Protein AF-A0A956WM76-F1 (afdb_monomer_lite)

pLDDT: mean 75.46, std 22.01, range [25.62, 98.81]

Radius of gyration: 26.93 Å; chains: 1; bounding box: 63×79×67 Å

Structure (mmCIF, N/CA/C/O backbone):
data_AF-A0A956WM76-F1
#
_entry.id   AF-A0A956WM76-F1
#
loop_
_atom_site.group_PDB
_atom_site.id
_atom_site.type_symbol
_atom_site.label_atom_id
_atom_site.label_alt_id
_atom_site.label_comp_id
_atom_site.label_asym_id
_atom_site.label_entity_id
_atom_site.label_seq_id
_atom_site.pdbx_PDB_ins_code
_atom_site.Cartn_x
_atom_site.Cartn_y
_atom_site.Cartn_z
_atom_site.occupancy
_atom_site.B_iso_or_equiv
_atom_site.auth_seq_id
_atom_site.auth_comp_id
_atom_site.auth_asym_id
_atom_site.auth_atom_id
_atom_site.pdbx_PDB_model_num
ATOM 1 N N . MET A 1 1 ? -23.942 56.097 36.035 1.00 36.94 1 MET A N 1
ATOM 2 C CA . MET A 1 1 ? -23.130 54.862 36.041 1.00 36.94 1 MET A CA 1
ATOM 3 C C . MET A 1 1 ? -24.025 53.699 36.439 1.00 36.94 1 MET A C 1
ATOM 5 O O . MET A 1 1 ? -24.267 53.515 37.619 1.00 36.94 1 MET A O 1
ATOM 9 N N . ILE A 1 2 ? -24.575 52.968 35.468 1.00 28.33 2 ILE A N 1
ATOM 10 C CA . ILE A 1 2 ? -25.209 51.660 35.687 1.00 28.33 2 ILE A CA 1
ATOM 11 C C . ILE A 1 2 ? -24.721 50.779 34.540 1.00 28.33 2 ILE A C 1
ATOM 13 O O . ILE A 1 2 ? -24.876 51.126 33.369 1.00 28.33 2 ILE A O 1
ATOM 17 N N . ASN A 1 3 ? -24.023 49.713 34.909 1.00 27.17 3 ASN A N 1
ATOM 18 C CA . ASN A 1 3 ? -23.274 48.842 34.018 1.00 27.17 3 ASN A CA 1
ATOM 19 C C . ASN A 1 3 ? -24.252 47.909 33.281 1.00 27.17 3 ASN A C 1
ATOM 21 O O . ASN A 1 3 ? -25.008 47.179 33.922 1.00 27.17 3 ASN A O 1
ATOM 25 N N . LYS A 1 4 ? -24.267 47.952 31.943 1.00 31.42 4 LYS A N 1
ATOM 26 C CA . LYS A 1 4 ? -25.063 47.039 31.109 1.00 31.42 4 LYS A CA 1
ATOM 27 C C . LYS A 1 4 ? -24.360 45.680 31.054 1.00 31.42 4 LYS A C 1
ATOM 29 O O . LYS A 1 4 ? -23.293 45.552 30.456 1.00 31.42 4 LYS A O 1
ATOM 34 N N . GLY A 1 5 ? -24.971 44.678 31.684 1.00 25.77 5 GLY A N 1
ATOM 35 C CA . GLY A 1 5 ? -24.554 43.282 31.587 1.00 25.77 5 GLY A CA 1
ATOM 36 C C . GLY A 1 5 ? -24.626 42.790 30.142 1.00 25.77 5 GLY A C 1
ATOM 37 O O . GLY A 1 5 ? -25.647 42.943 29.475 1.00 25.77 5 GLY A O 1
ATOM 38 N N . HIS A 1 6 ? -23.521 42.222 29.665 1.00 28.77 6 HIS A N 1
ATOM 39 C CA . HIS A 1 6 ? -23.458 41.506 28.398 1.00 28.77 6 HIS A CA 1
ATOM 40 C C . HIS A 1 6 ? -24.213 40.181 28.541 1.00 28.77 6 HIS A C 1
ATOM 42 O O . HIS A 1 6 ? -23.840 39.336 29.354 1.00 28.77 6 HIS A O 1
ATOM 48 N N . ALA A 1 7 ? -25.270 39.997 27.753 1.00 26.05 7 ALA A N 1
ATOM 49 C CA . ALA A 1 7 ? -25.874 38.689 27.548 1.00 26.05 7 ALA A CA 1
ATOM 50 C C . ALA A 1 7 ? -24.936 37.864 26.651 1.00 26.05 7 ALA A C 1
ATOM 52 O O . ALA A 1 7 ? -24.673 38.247 25.513 1.00 26.05 7 ALA A O 1
ATOM 53 N N . MET A 1 8 ? -24.399 36.761 27.180 1.00 25.62 8 MET A N 1
ATOM 54 C CA . MET A 1 8 ? -23.706 35.755 26.375 1.00 25.62 8 MET A CA 1
ATOM 55 C C . MET A 1 8 ? -24.736 35.015 25.520 1.00 25.62 8 MET A C 1
ATOM 57 O O . MET A 1 8 ? -25.612 34.326 26.041 1.00 25.62 8 MET A O 1
ATOM 61 N N . ASP A 1 9 ? -24.608 35.174 24.209 1.00 26.22 9 ASP A N 1
ATOM 62 C CA . ASP A 1 9 ? -25.356 34.438 23.199 1.00 26.22 9 ASP A CA 1
ATOM 63 C C . ASP A 1 9 ? -24.858 32.981 23.159 1.00 26.22 9 ASP A C 1
ATOM 65 O O . ASP A 1 9 ? -23.760 32.682 22.686 1.00 26.22 9 ASP A O 1
ATOM 69 N N . MET A 1 10 ? -25.637 32.069 23.745 1.00 28.62 10 MET A N 1
ATOM 70 C CA . MET A 1 10 ? -25.409 30.627 23.665 1.00 28.62 10 MET A CA 1
ATOM 71 C C . MET A 1 10 ? -26.157 30.077 22.450 1.00 28.62 10 MET A C 1
ATOM 73 O O . MET A 1 10 ? -27.336 29.728 22.538 1.00 28.62 10 MET A O 1
ATOM 77 N N . SER A 1 11 ? -25.465 29.967 21.318 1.00 26.92 11 SER A N 1
ATOM 78 C CA . SER A 1 11 ? -25.979 29.232 20.163 1.00 26.92 11 SER A CA 1
ATOM 79 C C . SER A 1 11 ? -26.020 27.727 20.474 1.00 26.92 11 SER A C 1
ATOM 81 O O . SER A 1 11 ? -25.006 27.076 20.724 1.00 26.92 11 SER A O 1
ATOM 83 N N . TRP A 1 12 ? -27.231 27.169 20.511 1.00 34.44 12 TRP A N 1
ATOM 84 C CA . TRP A 1 12 ? -27.485 25.746 20.744 1.00 34.44 12 TRP A CA 1
ATOM 85 C C . TRP A 1 12 ? -27.339 24.962 19.431 1.00 34.44 12 TRP A C 1
ATOM 87 O O . TRP A 1 12 ? -28.312 24.765 18.699 1.00 34.44 12 TRP A O 1
ATOM 97 N N . ASP A 1 13 ? -26.116 24.530 19.122 1.00 36.59 13 ASP A N 1
ATOM 98 C CA . ASP A 1 13 ? -25.821 23.596 18.027 1.00 36.59 13 ASP A CA 1
ATOM 99 C C . ASP A 1 13 ? -26.309 22.162 18.353 1.00 36.59 13 ASP A C 1
ATOM 101 O O . ASP A 1 13 ? -26.250 21.699 19.492 1.00 36.59 13 ASP A O 1
ATOM 105 N N . GLN A 1 14 ? -26.788 21.443 17.333 1.00 34.28 14 GLN A N 1
ATOM 106 C CA . GLN A 1 14 ? -27.461 20.133 17.357 1.00 34.28 14 GLN A CA 1
ATOM 107 C C . GLN A 1 14 ? -26.570 18.938 17.791 1.00 34.28 14 GLN A C 1
ATOM 109 O O . GLN A 1 14 ? -26.948 17.780 17.612 1.00 34.28 14 GLN A O 1
ATOM 114 N N . SER A 1 15 ? -25.388 19.166 18.372 1.00 41.84 15 SER A N 1
ATOM 115 C CA . SER A 1 15 ? -24.339 18.144 18.525 1.00 41.84 15 SER A CA 1
ATOM 116 C C . SER A 1 15 ? -24.349 17.330 19.836 1.00 41.84 15 SER A C 1
ATOM 118 O O . SER A 1 15 ? -23.451 16.515 20.045 1.00 41.84 15 SER A O 1
ATOM 120 N N . GLY A 1 16 ? -25.354 17.487 20.708 1.00 38.97 16 GLY A N 1
ATOM 121 C CA . GLY A 1 16 ? -25.388 16.844 22.036 1.00 38.97 16 GLY A CA 1
ATOM 122 C C . GLY A 1 16 ? -25.781 15.355 22.083 1.00 38.97 16 GLY A C 1
ATOM 123 O O . GLY A 1 16 ? -25.309 14.641 22.958 1.00 38.97 16 GLY A O 1
ATOM 124 N N . ILE A 1 17 ? -26.610 14.863 21.150 1.00 39.31 17 ILE A N 1
ATOM 125 C CA . ILE A 1 17 ? -27.251 13.524 21.252 1.00 39.31 17 ILE A CA 1
ATOM 126 C C . ILE A 1 17 ? -26.655 12.489 20.273 1.00 39.31 17 ILE A C 1
ATOM 128 O O . ILE A 1 17 ? -26.661 11.288 20.525 1.00 39.31 17 ILE A O 1
ATOM 132 N N . GLN A 1 18 ? -26.070 12.940 19.162 1.00 38.59 18 GLN A N 1
ATOM 133 C CA . GLN A 1 18 ? -25.445 12.085 18.141 1.00 38.59 18 GLN A CA 1
ATOM 134 C C . GLN A 1 18 ? -24.083 11.415 18.480 1.00 38.59 18 GLN A C 1
ATOM 136 O O . GLN A 1 18 ? -23.721 10.494 17.743 1.00 38.59 18 GLN A O 1
ATOM 141 N N . PRO A 1 19 ? -23.297 11.786 19.520 1.00 43.47 19 PRO A N 1
ATOM 142 C CA . PRO A 1 19 ? -21.958 11.212 19.696 1.00 43.47 19 PRO A CA 1
ATOM 143 C C . PRO A 1 19 ? -21.952 9.700 19.992 1.00 43.47 19 PRO A C 1
ATOM 145 O O . PRO A 1 19 ? -21.188 8.966 19.373 1.00 43.47 19 PRO A O 1
ATOM 148 N N . MET A 1 20 ? -22.818 9.201 20.883 1.00 35.22 20 MET A N 1
ATOM 149 C CA . MET A 1 20 ? -22.642 7.861 21.473 1.00 35.22 20 MET A CA 1
ATOM 150 C C . MET A 1 20 ? -22.838 6.689 20.502 1.00 35.22 20 MET A C 1
ATOM 152 O O . MET A 1 20 ? -22.091 5.711 20.554 1.00 35.22 20 MET A O 1
ATOM 156 N N . ARG A 1 21 ? -23.727 6.821 19.507 1.00 36.69 21 ARG A N 1
ATOM 157 C CA . ARG A 1 21 ? -23.955 5.772 18.492 1.00 36.69 21 ARG A CA 1
ATOM 158 C C . ARG A 1 21 ? -22.742 5.479 17.603 1.00 36.69 21 ARG A C 1
ATOM 160 O O . ARG A 1 21 ? -22.651 4.379 17.064 1.00 36.69 21 ARG A O 1
ATOM 167 N N . LYS A 1 22 ? -21.809 6.425 17.443 1.00 39.34 22 LYS A N 1
ATOM 168 C CA . LYS A 1 22 ? -20.592 6.223 16.635 1.00 39.34 22 LYS A CA 1
ATOM 169 C C . LYS A 1 22 ? -19.476 5.482 17.384 1.00 39.34 22 LYS A C 1
ATOM 171 O O . LYS A 1 22 ? -18.568 4.977 16.730 1.00 39.34 22 LYS A O 1
ATOM 176 N N . TYR A 1 23 ? -19.540 5.382 18.715 1.00 42.34 23 TYR A N 1
ATOM 177 C CA . TYR A 1 23 ? -18.430 4.884 19.544 1.00 42.34 23 TYR A CA 1
ATOM 178 C C . TYR A 1 23 ? -18.498 3.382 19.878 1.00 42.34 23 TYR A C 1
ATOM 180 O O . TYR A 1 23 ? -17.476 2.793 20.230 1.00 42.34 23 TYR A O 1
ATOM 188 N N . ILE A 1 24 ? -19.655 2.739 19.684 1.00 37.22 24 ILE A N 1
ATOM 189 C CA . ILE A 1 24 ? -19.916 1.325 20.030 1.00 37.22 24 ILE A CA 1
ATOM 190 C C . ILE A 1 24 ? -18.921 0.335 19.378 1.00 37.22 24 ILE A C 1
ATOM 192 O O . ILE A 1 24 ? -18.435 -0.569 20.062 1.00 37.22 24 ILE A O 1
ATOM 196 N N . PRO A 1 25 ? -18.543 0.461 18.086 1.00 37.59 25 PRO A N 1
ATOM 197 C CA . PRO A 1 25 ? -17.576 -0.462 17.486 1.00 37.59 25 PRO A CA 1
ATOM 198 C C . PRO A 1 25 ? -16.166 -0.293 18.063 1.00 37.59 25 PRO A C 1
ATOM 200 O O . PRO A 1 25 ? -15.470 -1.281 18.265 1.00 37.59 25 PRO A O 1
ATOM 203 N N . ALA A 1 26 ? -15.756 0.942 18.360 1.00 36.22 26 ALA A N 1
ATOM 204 C CA . ALA A 1 26 ? -14.434 1.260 18.894 1.00 36.22 26 ALA A CA 1
ATOM 205 C C . ALA A 1 26 ? -14.253 0.762 20.336 1.00 36.22 26 ALA A C 1
ATOM 207 O O . ALA A 1 26 ? -13.201 0.215 20.662 1.00 36.22 26 ALA A O 1
ATOM 208 N N . LEU A 1 27 ? -15.297 0.861 21.165 1.00 38.41 27 LEU A N 1
ATOM 209 C CA . LEU A 1 27 ? -15.298 0.340 22.535 1.00 38.41 27 LEU A CA 1
ATOM 210 C C . LEU A 1 27 ? -15.145 -1.184 22.578 1.00 38.41 27 LEU A C 1
ATOM 212 O O . LEU A 1 27 ? -14.405 -1.687 23.417 1.00 38.41 27 LEU A O 1
ATOM 216 N N . ARG A 1 28 ? -15.720 -1.923 21.617 1.00 42.44 28 ARG A N 1
ATOM 217 C CA . ARG A 1 28 ? -15.509 -3.379 21.498 1.00 42.44 28 ARG A CA 1
ATOM 218 C C . ARG A 1 28 ? -14.049 -3.753 21.237 1.00 42.44 28 ARG A C 1
ATOM 220 O O . ARG A 1 28 ? -13.573 -4.719 21.819 1.00 42.44 28 ARG A O 1
ATOM 227 N N . TYR A 1 29 ? -13.329 -3.002 20.403 1.00 41.28 29 TYR A N 1
ATOM 228 C CA . TYR A 1 29 ? -11.910 -3.278 20.131 1.00 41.28 29 TYR A CA 1
ATOM 229 C C . TYR A 1 29 ? -11.013 -2.967 21.324 1.00 41.28 29 TYR A C 1
ATOM 231 O O . TYR A 1 29 ? -10.078 -3.714 21.599 1.00 41.28 29 TYR A O 1
ATOM 239 N N . VAL A 1 30 ? -11.320 -1.893 22.049 1.00 43.25 30 VAL A N 1
ATOM 240 C CA . VAL A 1 30 ? -10.593 -1.543 23.268 1.00 43.25 30 VAL A CA 1
ATOM 241 C C . VAL A 1 30 ? -10.861 -2.575 24.365 1.00 43.25 30 VAL A C 1
ATOM 243 O O . VAL A 1 30 ? -9.916 -3.043 24.985 1.00 43.25 30 VAL A O 1
ATOM 246 N N . LEU A 1 31 ? -12.107 -3.035 24.513 1.00 41.41 31 LEU A N 1
ATOM 247 C CA . LEU A 1 31 ? -12.462 -4.128 25.418 1.00 41.41 31 LEU A CA 1
ATOM 248 C C . LEU A 1 31 ? -11.727 -5.428 25.056 1.00 41.41 31 LEU A C 1
ATOM 250 O O . LEU A 1 31 ? -11.225 -6.101 25.943 1.00 41.41 31 LEU A O 1
ATOM 254 N N . VAL A 1 32 ? -11.600 -5.761 23.765 1.00 43.06 32 VAL A N 1
ATOM 255 C CA . VAL A 1 32 ? -10.821 -6.924 23.299 1.00 43.06 32 VAL A CA 1
ATOM 256 C C . VAL A 1 32 ? -9.333 -6.760 23.616 1.00 43.06 32 VAL A C 1
ATOM 258 O O . VAL A 1 32 ? -8.718 -7.708 24.093 1.00 43.06 32 VAL A O 1
ATOM 261 N N . ALA A 1 33 ? -8.758 -5.571 23.422 1.00 44.47 33 ALA A N 1
ATOM 262 C CA . ALA A 1 33 ? -7.374 -5.282 23.795 1.00 44.47 33 ALA A CA 1
ATOM 263 C C . ALA A 1 33 ? -7.150 -5.411 25.314 1.00 44.47 33 ALA A C 1
ATOM 265 O O . ALA A 1 33 ? -6.162 -6.000 25.746 1.00 44.47 33 ALA A O 1
ATOM 266 N N . THR A 1 34 ? -8.097 -4.931 26.125 1.00 43.16 34 THR A N 1
ATOM 267 C CA . THR A 1 34 ? -8.083 -5.073 27.586 1.00 43.16 34 THR A CA 1
ATOM 268 C C . THR A 1 34 ? -8.290 -6.528 28.021 1.00 43.16 34 THR A C 1
ATOM 270 O O . THR A 1 34 ? -7.586 -6.998 28.907 1.00 43.16 34 THR A O 1
ATOM 273 N N . CYS A 1 35 ? -9.182 -7.287 27.379 1.00 39.66 35 CYS A N 1
ATOM 274 C CA . CYS A 1 35 ? -9.372 -8.715 27.645 1.00 39.66 35 CYS A CA 1
ATOM 275 C C . CYS A 1 35 ? -8.121 -9.534 27.296 1.00 39.66 35 CYS A C 1
ATOM 277 O O . CYS A 1 35 ? -7.732 -10.394 28.082 1.00 39.66 35 CYS A O 1
ATOM 279 N N . LEU A 1 36 ? -7.456 -9.228 26.175 1.00 42.19 36 LEU A N 1
ATOM 280 C CA . LEU A 1 36 ? -6.177 -9.835 25.792 1.00 42.19 36 LEU A CA 1
ATOM 281 C C . LEU A 1 36 ? -5.064 -9.513 26.804 1.00 42.19 36 LEU A C 1
ATOM 283 O O . LEU A 1 36 ? -4.255 -10.383 27.111 1.00 42.19 36 LEU A O 1
ATOM 287 N N . LEU A 1 37 ? -5.051 -8.298 27.364 1.00 39.59 37 LEU A N 1
ATOM 288 C CA . LEU A 1 37 ? -4.113 -7.876 28.412 1.00 39.59 37 LEU A CA 1
ATOM 289 C C . LEU A 1 37 ? -4.376 -8.526 29.776 1.00 39.59 37 LEU A C 1
ATOM 291 O O . LEU A 1 37 ? -3.435 -8.793 30.518 1.00 39.59 37 LEU A O 1
ATOM 295 N N . LEU A 1 38 ? -5.641 -8.787 30.104 1.00 36.66 38 LEU A N 1
ATOM 296 C CA . LEU A 1 38 ? -6.063 -9.384 31.374 1.00 36.66 38 LEU A CA 1
ATOM 297 C C . LEU A 1 38 ? -6.145 -10.920 31.328 1.00 36.66 38 LEU A C 1
ATOM 299 O O . LEU A 1 38 ? -6.611 -11.533 32.286 1.00 36.66 38 LEU A O 1
ATOM 303 N N . GLY A 1 39 ? -5.727 -11.552 30.226 1.00 32.91 39 GLY A N 1
ATOM 304 C CA . GLY A 1 39 ? -5.801 -13.008 30.065 1.00 32.91 39 GLY A CA 1
ATOM 305 C C . GLY A 1 39 ? -7.233 -13.556 30.053 1.00 32.91 39 GLY A C 1
ATOM 306 O O . GLY A 1 39 ? -7.443 -14.743 30.298 1.00 32.91 39 GLY A O 1
ATOM 307 N N . VAL A 1 40 ? -8.228 -12.708 29.778 1.00 32.88 40 VAL A N 1
ATOM 308 C CA . VAL A 1 40 ? -9.625 -13.125 29.653 1.00 32.88 40 VAL A CA 1
ATOM 309 C C . VAL A 1 40 ? -9.793 -13.769 28.274 1.00 32.88 40 VAL A C 1
ATOM 311 O O . VAL A 1 40 ? -9.482 -13.122 27.270 1.00 32.88 40 VAL A O 1
ATOM 314 N N . PRO A 1 41 ? -10.273 -15.021 28.180 1.00 30.48 41 PRO A N 1
ATOM 315 C CA . PRO A 1 41 ? -10.383 -15.714 26.905 1.00 30.48 41 PRO A CA 1
ATOM 316 C C . PRO A 1 41 ? -11.416 -15.020 26.010 1.00 30.48 41 PRO A C 1
ATOM 318 O O . PRO A 1 41 ? -12.625 -15.140 26.202 1.00 30.48 41 PRO A O 1
ATOM 321 N N . VAL A 1 42 ? -10.929 -14.291 25.007 1.00 36.78 42 VAL A N 1
ATOM 322 C CA . VAL A 1 42 ? -11.713 -13.867 23.843 1.00 36.78 42 VAL A CA 1
ATOM 323 C C . VAL A 1 42 ? -11.657 -15.022 22.842 1.00 36.78 42 VAL A C 1
ATOM 325 O O . VAL A 1 42 ? -10.615 -15.649 22.695 1.00 36.78 42 VAL A O 1
ATOM 328 N N . ALA A 1 43 ? -12.756 -15.338 22.159 1.00 31.55 43 ALA A N 1
ATOM 329 C CA . ALA A 1 43 ? -12.889 -16.521 21.293 1.00 31.55 43 ALA A CA 1
ATOM 330 C C . ALA A 1 43 ? -12.035 -16.515 19.992 1.00 31.55 43 ALA A C 1
ATOM 332 O O . ALA A 1 43 ? -12.416 -17.132 19.002 1.00 31.55 43 ALA A O 1
ATOM 333 N N . TYR A 1 44 ? -10.884 -15.841 19.974 1.00 33.69 44 TYR A N 1
ATOM 334 C CA . TYR A 1 44 ? -9.878 -15.891 18.913 1.00 33.69 44 TYR A CA 1
ATOM 335 C C . TYR A 1 44 ? -8.509 -16.228 19.523 1.00 33.69 44 TYR A C 1
ATOM 337 O O . TYR A 1 44 ? -8.228 -15.849 20.653 1.00 33.69 44 TYR A O 1
ATOM 345 N N . ALA A 1 45 ? -7.711 -17.002 18.781 1.00 36.06 45 ALA A N 1
ATOM 346 C CA . ALA A 1 45 ? -6.496 -17.706 19.209 1.00 36.06 45 ALA A CA 1
ATOM 347 C C . ALA A 1 45 ? -5.584 -16.970 20.218 1.00 36.06 45 ALA A C 1
ATOM 349 O O . ALA A 1 45 ? -5.411 -15.754 20.157 1.00 36.06 45 ALA A O 1
ATOM 350 N N . ALA A 1 46 ? -4.957 -17.751 21.108 1.00 39.28 46 ALA A N 1
ATOM 351 C CA . ALA A 1 46 ? -4.050 -17.263 22.145 1.00 39.28 46 ALA A CA 1
ATOM 352 C C . ALA A 1 46 ? -2.926 -16.379 21.557 1.00 39.28 46 ALA A C 1
ATOM 354 O O . ALA A 1 46 ? -2.285 -16.785 20.582 1.00 39.28 46 ALA A O 1
ATOM 355 N N . PRO A 1 47 ? -2.669 -15.187 22.127 1.00 41.25 47 PRO A N 1
ATOM 356 C CA . PRO A 1 47 ? -1.607 -14.307 21.653 1.00 41.25 47 PRO A CA 1
ATOM 357 C C . PRO A 1 47 ? -0.215 -14.924 21.897 1.00 41.25 47 PRO A C 1
ATOM 359 O O . PRO A 1 47 ? -0.039 -15.695 22.844 1.00 41.25 47 PRO A O 1
ATOM 362 N N . PRO A 1 48 ? 0.796 -14.593 21.070 1.00 45.28 48 PRO A N 1
ATOM 363 C CA . PRO A 1 48 ? 2.160 -15.073 21.271 1.00 45.28 48 PRO A CA 1
ATOM 364 C C . PRO A 1 48 ? 2.758 -14.517 22.575 1.00 45.28 48 PRO A C 1
ATOM 366 O O . PRO A 1 48 ? 2.438 -13.406 22.998 1.00 45.28 48 PRO A O 1
ATOM 369 N N . ALA A 1 49 ? 3.655 -15.287 23.204 1.00 48.22 49 ALA A N 1
ATOM 370 C CA . ALA A 1 49 ? 4.187 -15.042 24.555 1.00 48.22 49 ALA A CA 1
ATOM 371 C C . ALA A 1 49 ? 4.891 -13.679 24.752 1.00 48.22 49 ALA A C 1
ATOM 373 O O . ALA A 1 49 ? 5.059 -13.222 25.878 1.00 48.22 49 ALA A O 1
ATOM 374 N N . ASN A 1 50 ? 5.283 -13.019 23.664 1.00 47.84 50 ASN A N 1
ATOM 375 C CA . ASN A 1 50 ? 5.964 -11.725 23.644 1.00 47.84 50 ASN A CA 1
ATOM 376 C C . ASN A 1 50 ? 5.030 -10.530 23.357 1.00 47.84 50 ASN A C 1
ATOM 378 O O . ASN A 1 50 ? 5.457 -9.381 23.487 1.00 47.84 50 ASN A O 1
ATOM 382 N N . ALA A 1 51 ? 3.755 -10.767 23.019 1.00 44.22 51 ALA A N 1
ATOM 383 C CA . ALA A 1 51 ? 2.790 -9.695 22.779 1.00 44.22 51 ALA A CA 1
ATOM 384 C C . ALA A 1 51 ? 2.498 -8.892 24.051 1.00 44.22 51 ALA A C 1
ATOM 386 O O . ALA A 1 51 ? 2.381 -7.671 23.997 1.00 44.22 51 ALA A O 1
ATOM 387 N N . THR A 1 52 ? 2.467 -9.553 25.209 1.00 45.62 52 THR A N 1
ATOM 388 C CA . THR A 1 52 ? 2.274 -8.900 26.508 1.00 45.62 52 THR A CA 1
ATOM 389 C C . THR A 1 52 ? 3.407 -7.924 26.817 1.00 45.62 52 THR A C 1
ATOM 391 O O . THR A 1 52 ? 3.152 -6.827 27.301 1.00 45.62 52 THR A O 1
ATOM 394 N N . GLU A 1 53 ? 4.655 -8.265 26.487 1.00 47.19 53 GLU A N 1
ATOM 395 C CA . GLU A 1 53 ? 5.829 -7.449 26.813 1.00 47.19 53 GLU A CA 1
ATOM 396 C C . GLU A 1 53 ? 5.898 -6.160 25.980 1.00 47.19 53 GLU A C 1
ATOM 398 O O . GLU A 1 53 ? 6.222 -5.103 26.525 1.00 47.19 53 GLU A O 1
ATOM 403 N N . TYR A 1 54 ? 5.510 -6.205 24.697 1.00 42.84 54 TYR A N 1
ATOM 404 C CA . TYR A 1 54 ? 5.456 -5.006 23.854 1.00 42.84 54 TYR A CA 1
ATOM 405 C C . TYR A 1 54 ? 4.140 -4.242 23.963 1.00 42.84 54 TYR A C 1
ATOM 407 O O . TYR A 1 54 ? 4.180 -3.027 23.875 1.00 42.84 54 TYR A O 1
ATOM 415 N N . VAL A 1 55 ? 2.989 -4.875 24.220 1.00 44.09 55 VAL A N 1
ATOM 416 C CA . VAL A 1 55 ? 1.792 -4.113 24.619 1.00 44.09 55 VAL A CA 1
ATOM 417 C C . VAL A 1 55 ? 2.106 -3.363 25.913 1.00 44.09 55 VAL A C 1
ATOM 419 O O . VAL A 1 55 ? 1.876 -2.167 25.983 1.00 44.09 55 VAL A O 1
ATOM 422 N N . THR A 1 56 ? 2.802 -3.989 26.864 1.00 43.72 56 THR A N 1
ATOM 423 C CA . THR A 1 56 ? 3.351 -3.281 28.029 1.00 43.72 56 THR A CA 1
ATOM 424 C C . THR A 1 56 ? 4.361 -2.197 27.625 1.00 43.72 56 THR A C 1
ATOM 426 O O . THR A 1 56 ? 4.402 -1.178 28.288 1.00 43.72 56 THR A O 1
ATOM 429 N N . GLN A 1 57 ? 5.154 -2.351 26.554 1.00 43.38 57 GLN A N 1
ATOM 430 C CA . GLN A 1 57 ? 6.166 -1.375 26.095 1.00 43.38 57 GLN A CA 1
ATOM 431 C C . GLN A 1 57 ? 5.615 -0.199 25.257 1.00 43.38 57 GLN A C 1
ATOM 433 O O . GLN A 1 57 ? 6.078 0.926 25.413 1.00 43.38 57 GLN A O 1
ATOM 438 N N . VAL A 1 58 ? 4.614 -0.420 24.405 1.00 42.00 58 VAL A N 1
ATOM 439 C CA . VAL A 1 58 ? 3.796 0.617 23.743 1.00 42.00 58 VAL A CA 1
ATOM 440 C C . VAL A 1 58 ? 3.013 1.387 24.793 1.00 42.00 58 VAL A C 1
ATOM 442 O O . VAL A 1 58 ? 2.832 2.594 24.686 1.00 42.00 58 VAL A O 1
ATOM 445 N N . LEU A 1 59 ? 2.621 0.689 25.854 1.00 44.12 59 LEU A N 1
ATOM 446 C CA . LEU A 1 59 ? 1.954 1.259 27.001 1.00 44.12 59 LEU A CA 1
ATOM 447 C C . LEU A 1 59 ? 2.911 1.617 28.165 1.00 44.12 59 LEU A C 1
ATOM 449 O O . LEU A 1 59 ? 2.446 1.950 29.252 1.00 44.12 59 LEU A O 1
ATOM 453 N N . ARG A 1 60 ? 4.244 1.598 27.963 1.00 40.53 60 ARG A N 1
ATOM 454 C CA . ARG A 1 60 ? 5.250 1.950 29.000 1.00 40.53 60 ARG A CA 1
ATOM 455 C C . ARG A 1 60 ? 5.352 3.454 29.249 1.00 40.53 60 ARG A C 1
ATOM 457 O O . ARG A 1 60 ? 6.117 3.864 30.119 1.00 40.53 60 ARG A O 1
ATOM 464 N N . ASN A 1 61 ? 4.535 4.269 28.588 1.00 43.97 61 ASN A N 1
ATOM 465 C CA . ASN A 1 61 ? 4.064 5.497 29.218 1.00 43.97 61 ASN A CA 1
ATOM 466 C C . ASN A 1 61 ? 3.075 5.085 30.318 1.00 43.97 61 ASN A C 1
ATOM 468 O O . ASN A 1 61 ? 1.867 5.072 30.114 1.00 43.97 61 ASN A O 1
ATOM 472 N N . VAL A 1 62 ? 3.599 4.667 31.470 1.00 39.09 62 VAL A N 1
ATOM 473 C CA . VAL A 1 62 ? 2.833 4.040 32.563 1.00 39.09 62 VAL A CA 1
ATOM 474 C C . VAL A 1 62 ? 1.693 4.937 33.081 1.00 39.09 62 VAL A C 1
ATOM 476 O O . VAL A 1 62 ? 0.676 4.427 33.542 1.00 39.09 62 VAL A O 1
ATOM 479 N N . GLU A 1 63 ? 1.787 6.259 32.912 1.00 44.91 63 GLU A N 1
ATOM 480 C CA . GLU A 1 63 ? 0.676 7.180 33.194 1.00 44.91 63 GLU A CA 1
ATOM 481 C C . GLU A 1 63 ? -0.486 7.058 32.196 1.00 44.91 63 GLU A C 1
ATOM 483 O O . GLU A 1 63 ? -1.645 7.144 32.597 1.00 44.91 63 GLU A O 1
ATOM 488 N N . ASP A 1 64 ? -0.208 6.805 30.916 1.00 43.66 64 ASP A N 1
ATOM 489 C CA . ASP A 1 64 ? -1.229 6.723 29.868 1.00 43.66 64 ASP A CA 1
ATOM 490 C C . ASP A 1 64 ? -2.070 5.447 29.987 1.00 43.66 64 ASP A C 1
ATOM 492 O O . ASP A 1 64 ? -3.206 5.433 29.530 1.00 43.66 64 ASP A O 1
ATOM 496 N N . LEU A 1 65 ? -1.558 4.386 30.621 1.00 39.53 65 LEU A N 1
ATOM 497 C CA . LEU A 1 65 ? -2.227 3.085 30.741 1.00 39.53 65 LEU A CA 1
ATOM 498 C C . LEU A 1 65 ? -3.239 3.050 31.888 1.00 39.53 65 LEU A C 1
ATOM 500 O O . LEU A 1 65 ? -4.374 2.613 31.698 1.00 39.53 65 LEU A O 1
ATOM 504 N N . GLU A 1 66 ? -2.863 3.555 33.066 1.00 47.19 66 GLU A N 1
ATOM 505 C CA . GLU A 1 66 ? -3.828 3.772 34.146 1.00 47.19 66 GLU A CA 1
ATOM 506 C C . GLU A 1 66 ? -4.860 4.821 33.737 1.00 47.19 66 GLU A C 1
ATOM 508 O O . GLU A 1 66 ? -6.054 4.614 33.962 1.00 47.19 66 GLU A O 1
ATOM 513 N N . ARG A 1 67 ? -4.433 5.906 33.069 1.00 52.84 67 ARG A N 1
ATOM 514 C CA . ARG A 1 67 ? -5.363 6.889 32.500 1.00 52.84 67 ARG A CA 1
ATOM 515 C C . ARG A 1 67 ? -6.280 6.230 31.478 1.00 52.84 67 ARG A C 1
ATOM 517 O O . ARG A 1 67 ? -7.490 6.344 31.622 1.00 52.84 67 ARG A O 1
ATOM 524 N N . ALA A 1 68 ? -5.763 5.500 30.489 1.00 47.94 68 ALA A N 1
ATOM 525 C CA . ALA A 1 68 ? -6.565 4.834 29.461 1.00 47.94 68 ALA A CA 1
ATOM 526 C C . ALA A 1 68 ? -7.508 3.778 30.050 1.00 47.94 68 ALA A C 1
ATOM 528 O O . ALA A 1 68 ? -8.662 3.718 29.652 1.00 47.94 68 ALA A O 1
ATOM 529 N N . SER A 1 69 ? -7.072 2.986 31.028 1.00 48.78 69 SER A N 1
ATOM 530 C CA . SER A 1 69 ? -7.926 2.012 31.720 1.00 48.78 69 SER A CA 1
ATOM 531 C C . SER A 1 69 ? -9.065 2.696 32.486 1.00 48.78 69 SER A C 1
ATOM 533 O O . SER A 1 69 ? -10.228 2.288 32.377 1.00 48.78 69 SER A O 1
ATOM 535 N N . ARG A 1 70 ? -8.767 3.808 33.179 1.00 58.34 70 ARG A N 1
ATOM 536 C CA . ARG A 1 70 ? -9.786 4.672 33.796 1.00 58.34 70 ARG A CA 1
ATOM 537 C C . ARG A 1 70 ? -10.734 5.244 32.742 1.00 58.34 70 ARG A C 1
ATOM 539 O O . ARG A 1 70 ? -11.940 5.209 32.951 1.00 58.34 70 ARG A O 1
ATOM 546 N N . TRP A 1 71 ? -10.227 5.680 31.587 1.00 59.16 71 TRP A N 1
ATOM 547 C CA . TRP A 1 71 ? -11.035 6.178 30.467 1.00 59.16 71 TRP A CA 1
ATOM 548 C C . TRP A 1 71 ? -11.944 5.123 29.856 1.00 59.16 71 TRP A C 1
ATOM 550 O O . TRP A 1 71 ? -13.092 5.409 29.540 1.00 59.16 71 TRP A O 1
ATOM 560 N N . VAL A 1 72 ? -11.451 3.905 29.673 1.00 55.66 72 VAL A N 1
ATOM 561 C CA . VAL A 1 72 ? -12.226 2.804 29.099 1.00 55.66 72 VAL A CA 1
ATOM 562 C C . VAL A 1 72 ? -13.336 2.393 30.050 1.00 55.66 72 VAL A C 1
ATOM 564 O O . VAL A 1 72 ? -14.471 2.220 29.614 1.00 55.66 72 VAL A O 1
ATOM 567 N N . SER A 1 73 ? -13.033 2.325 31.346 1.00 57.44 73 SER A N 1
ATOM 568 C CA . SER A 1 73 ? -14.020 2.054 32.394 1.00 57.44 73 SER A CA 1
ATOM 569 C C . SER A 1 73 ? -15.073 3.164 32.464 1.00 57.44 73 SER A C 1
ATOM 571 O O . SER A 1 73 ? -16.268 2.881 32.449 1.00 57.44 73 SER A O 1
ATOM 573 N N . LEU A 1 74 ? -14.632 4.426 32.423 1.00 62.03 74 LEU A N 1
ATOM 574 C CA . LEU A 1 74 ? -15.482 5.615 32.365 1.00 62.03 74 LEU A CA 1
ATOM 575 C C . LEU A 1 74 ? -16.418 5.588 31.146 1.00 62.03 74 LEU A C 1
ATOM 577 O O . LEU A 1 74 ? -17.620 5.799 31.276 1.00 62.03 74 LEU A O 1
ATOM 581 N N . MET A 1 75 ? -15.882 5.297 29.960 1.00 60.22 75 MET A N 1
ATOM 582 C CA . MET A 1 75 ? -16.648 5.276 28.713 1.00 60.22 75 MET A CA 1
ATOM 583 C C . MET A 1 75 ? -17.621 4.096 28.650 1.00 60.22 75 MET A C 1
ATOM 585 O O . MET A 1 75 ? -18.749 4.277 28.200 1.00 60.22 75 MET A O 1
ATOM 589 N N . ALA A 1 76 ? -17.226 2.913 29.127 1.00 60.69 76 ALA A N 1
ATOM 590 C CA . ALA A 1 76 ? -18.110 1.750 29.218 1.00 60.69 76 ALA A CA 1
ATOM 591 C C . ALA A 1 76 ? -19.264 1.991 30.204 1.00 60.69 76 ALA A C 1
ATOM 593 O O . ALA A 1 76 ? -20.399 1.573 29.969 1.00 60.69 76 ALA A O 1
ATOM 594 N N . GLU A 1 77 ? -18.996 2.705 31.296 1.00 65.88 77 GLU A N 1
ATOM 595 C CA . GLU A 1 77 ? -20.015 3.077 32.267 1.00 65.88 77 GLU A CA 1
ATOM 596 C C . GLU A 1 77 ? -20.977 4.139 31.717 1.00 65.88 77 GLU A C 1
ATOM 598 O O . GLU A 1 77 ? -22.194 3.970 31.825 1.00 65.88 77 GLU A O 1
ATOM 603 N N . MET A 1 78 ? -20.453 5.166 31.038 1.00 63.16 78 MET A N 1
ATOM 604 C CA . MET A 1 78 ? -21.261 6.146 30.302 1.00 63.16 78 MET A CA 1
ATOM 605 C C . MET A 1 78 ? -22.118 5.478 29.217 1.00 63.16 78 MET A C 1
ATOM 607 O O . MET A 1 78 ? -23.289 5.824 29.075 1.00 63.16 78 MET A O 1
ATOM 611 N N . GLU A 1 79 ? -21.582 4.486 28.501 1.00 62.88 79 GLU A N 1
ATOM 612 C CA . GLU A 1 79 ? -22.330 3.703 27.511 1.00 62.88 79 GLU A CA 1
ATOM 613 C C . GLU A 1 79 ? -23.433 2.864 28.170 1.00 62.88 79 GLU A C 1
ATOM 615 O O . GLU A 1 79 ? -24.559 2.843 27.685 1.00 62.88 79 GLU A O 1
ATOM 620 N N . SER A 1 80 ? -23.160 2.214 29.303 1.00 64.81 80 SER A N 1
ATOM 621 C CA . SER A 1 80 ? -24.178 1.479 30.068 1.00 64.81 80 SER A CA 1
ATOM 622 C C . SER A 1 80 ? -25.304 2.406 30.555 1.00 64.81 80 SER A C 1
ATOM 624 O O . SER A 1 80 ? -26.477 2.014 30.549 1.00 64.81 80 SER A O 1
ATOM 626 N N . ILE A 1 81 ? -24.970 3.636 30.960 1.00 63.22 81 ILE A N 1
ATOM 627 C CA . ILE A 1 81 ? -25.949 4.660 31.345 1.00 63.22 81 ILE A CA 1
ATOM 628 C C . ILE A 1 81 ? -26.771 5.091 30.120 1.00 63.22 81 ILE A C 1
ATOM 630 O O . ILE A 1 81 ? -27.999 5.068 30.189 1.00 63.22 81 ILE A O 1
ATOM 634 N N . ASP A 1 82 ? -26.136 5.384 28.980 1.00 62.62 82 ASP A N 1
ATOM 635 C CA . ASP A 1 82 ? -26.828 5.745 27.732 1.00 62.62 82 ASP A CA 1
ATOM 636 C C . ASP A 1 82 ? -27.730 4.622 27.212 1.00 62.62 82 ASP A C 1
ATOM 638 O O . ASP A 1 82 ? -28.893 4.851 26.890 1.00 62.62 82 ASP A O 1
ATOM 642 N N . GLN A 1 83 ? -27.254 3.377 27.209 1.00 64.81 83 GLN A N 1
ATOM 643 C CA . GLN A 1 83 ? -28.059 2.217 26.831 1.00 64.81 83 GLN A CA 1
ATOM 644 C C . GLN A 1 83 ? -29.263 2.045 27.765 1.00 64.81 83 GLN A C 1
ATOM 646 O O . GLN A 1 83 ? -30.354 1.741 27.290 1.00 64.81 83 GLN A O 1
ATOM 651 N N . SER A 1 84 ? -29.113 2.310 29.067 1.00 63.75 84 SER A N 1
ATOM 652 C CA . SER A 1 84 ? -30.228 2.286 30.029 1.00 63.75 84 SER A CA 1
ATOM 653 C C . SER A 1 84 ? -31.235 3.424 29.789 1.00 63.75 84 SER A C 1
ATOM 655 O O . SER A 1 84 ? -32.440 3.244 29.974 1.00 63.75 84 SER A O 1
ATOM 657 N N . ILE A 1 85 ? -30.758 4.585 29.332 1.00 62.28 85 ILE A N 1
ATOM 658 C CA . ILE A 1 85 ? -31.568 5.749 28.938 1.00 62.28 85 ILE A CA 1
ATOM 659 C C . ILE A 1 85 ? -32.331 5.465 27.638 1.00 62.28 85 ILE A C 1
ATOM 661 O O . ILE A 1 85 ? -33.523 5.767 27.565 1.00 62.28 85 ILE A O 1
ATOM 665 N N . GLN A 1 86 ? -31.685 4.850 26.638 1.00 60.16 86 GLN A N 1
ATOM 666 C CA . GLN A 1 86 ? -32.294 4.518 25.342 1.00 60.16 86 GLN A CA 1
ATOM 667 C C . GLN A 1 86 ? -33.247 3.322 25.418 1.00 60.16 86 GLN A C 1
ATOM 669 O O . GLN A 1 86 ? -34.285 3.321 24.754 1.00 60.16 86 GLN A O 1
ATOM 674 N N . ALA A 1 87 ? -32.913 2.311 26.222 1.00 61.59 87 ALA A N 1
ATOM 675 C CA . ALA A 1 87 ? -33.745 1.130 26.438 1.00 61.59 87 ALA A CA 1
ATOM 676 C C . ALA A 1 87 ? -34.912 1.388 27.411 1.00 61.59 87 ALA A C 1
ATOM 678 O O . ALA A 1 87 ? -35.760 0.513 27.581 1.00 61.59 87 ALA A O 1
ATOM 679 N N . GLY A 1 88 ? -34.977 2.568 28.042 1.00 68.81 88 GLY A N 1
ATOM 680 C CA . GLY A 1 88 ? -35.928 2.849 29.112 1.00 68.81 88 GLY A CA 1
ATOM 681 C C . GLY A 1 88 ? -36.259 4.328 29.332 1.00 68.81 88 GLY A C 1
ATOM 682 O O . GLY A 1 88 ? -36.619 5.058 28.410 1.00 68.81 88 GLY A O 1
ATOM 683 N N . ALA A 1 89 ? -36.220 4.730 30.607 1.00 62.28 89 ALA A N 1
ATOM 684 C CA . ALA A 1 89 ? -37.018 5.793 31.232 1.00 62.28 89 ALA A CA 1
ATOM 685 C C . ALA A 1 89 ? -36.954 7.201 30.605 1.00 62.28 89 ALA A C 1
ATOM 687 O O . ALA A 1 89 ? -37.835 8.011 30.885 1.00 62.28 89 ALA A O 1
ATOM 688 N N . CYS A 1 90 ? -35.957 7.498 29.767 1.00 73.62 90 CYS A N 1
ATOM 689 C CA . CYS A 1 90 ? -35.706 8.848 29.248 1.00 73.62 90 CYS A CA 1
ATOM 690 C C . CYS A 1 90 ? -35.890 8.987 27.735 1.00 73.62 90 CYS A C 1
ATOM 692 O O . CYS A 1 90 ? -35.694 10.079 27.197 1.00 73.62 90 CYS A O 1
ATOM 694 N N . LYS A 1 91 ? -36.300 7.915 27.044 1.00 79.31 91 LYS A N 1
ATOM 695 C CA . LYS A 1 91 ? -36.531 7.921 25.594 1.00 79.31 91 LYS A CA 1
ATOM 696 C C . LYS A 1 91 ? -37.466 9.051 25.150 1.00 79.31 91 LYS A C 1
ATOM 698 O O . LYS A 1 91 ? -37.148 9.775 24.214 1.00 79.31 91 LYS A O 1
ATOM 703 N N . HIS A 1 92 ? -38.556 9.276 25.885 1.00 81.44 92 HIS A N 1
ATOM 704 C CA . HIS A 1 92 ? -39.500 10.359 25.596 1.00 81.44 92 HIS A CA 1
ATOM 705 C C . HIS A 1 92 ? -38.858 11.754 25.634 1.00 81.44 92 HIS A C 1
ATOM 707 O O . HIS A 1 92 ? -39.187 12.592 24.799 1.00 81.44 92 HIS A O 1
ATOM 713 N N . SER A 1 93 ? -37.918 12.002 26.552 1.00 77.00 93 SER A N 1
ATOM 714 C CA . SER A 1 93 ? -37.205 13.283 26.631 1.00 77.00 93 SER A CA 1
ATOM 715 C C . SER A 1 93 ? -36.234 13.466 25.459 1.00 77.00 93 SER A C 1
ATOM 717 O O . SER A 1 93 ? -36.131 14.560 24.914 1.00 77.00 93 SER A O 1
ATOM 719 N N . VAL A 1 94 ? -35.562 12.397 25.021 1.00 74.00 94 VAL A N 1
ATOM 720 C CA . VAL A 1 94 ? -34.662 12.420 23.851 1.00 74.00 94 VAL A CA 1
ATOM 721 C C . VAL A 1 94 ? -35.440 12.671 22.553 1.00 74.00 94 VAL A C 1
ATOM 723 O O . VAL A 1 94 ? -35.037 13.502 21.729 1.00 74.00 94 VAL A O 1
ATOM 726 N N . ASP A 1 95 ? -36.582 12.003 22.396 1.00 79.62 95 ASP A N 1
ATOM 727 C CA . ASP A 1 95 ? -37.487 12.203 21.264 1.00 79.62 95 ASP A CA 1
ATOM 728 C C . ASP A 1 95 ? -38.042 13.641 21.261 1.00 79.62 95 ASP A C 1
ATOM 730 O O . ASP A 1 95 ? -38.066 14.296 20.217 1.00 79.62 95 ASP A O 1
ATOM 734 N N . ALA A 1 96 ? -38.394 14.181 22.436 1.00 80.00 96 ALA A N 1
ATOM 735 C CA . ALA A 1 96 ? -38.864 15.558 22.589 1.00 80.00 96 ALA A CA 1
ATOM 736 C C . ALA A 1 96 ? -37.796 16.603 22.223 1.00 80.00 96 ALA A C 1
ATOM 738 O O . ALA A 1 96 ? -38.112 17.574 21.535 1.00 80.00 96 ALA A O 1
ATOM 739 N N . ILE A 1 97 ? -36.528 16.400 22.609 1.00 79.12 97 ILE A N 1
ATOM 740 C CA . ILE A 1 97 ? -35.426 17.294 22.205 1.00 79.12 97 ILE A CA 1
ATOM 741 C C . ILE A 1 97 ? -35.266 17.291 20.681 1.00 79.12 97 ILE A C 1
ATOM 743 O O . ILE A 1 97 ? -35.076 18.345 20.074 1.00 79.12 97 ILE A O 1
ATOM 747 N N . SER A 1 98 ? -35.361 16.112 20.061 1.00 77.88 98 SER A N 1
ATOM 748 C CA . SER A 1 98 ? -35.216 15.951 18.610 1.00 77.88 98 SER A CA 1
ATOM 749 C C . SER A 1 98 ? -36.383 16.575 17.834 1.00 77.88 98 SER A C 1
ATOM 751 O O . SER A 1 98 ? -36.186 17.095 16.737 1.00 77.88 98 SER A O 1
ATOM 753 N N . ALA A 1 99 ? -37.590 16.551 18.406 1.00 84.50 99 ALA A N 1
ATOM 754 C CA . ALA A 1 99 ? -38.796 17.124 17.811 1.00 84.50 99 ALA A CA 1
ATOM 755 C C . ALA A 1 99 ? -38.935 18.646 18.026 1.00 84.50 99 ALA A C 1
ATOM 757 O O . ALA A 1 99 ? -39.647 19.310 17.266 1.00 84.50 99 ALA A O 1
ATOM 758 N N . ALA A 1 100 ? -38.270 19.210 19.039 1.00 87.31 100 ALA A N 1
ATOM 759 C CA . ALA A 1 100 ? -38.366 20.622 19.393 1.00 87.31 100 ALA A CA 1
ATOM 760 C C . ALA A 1 100 ? -37.783 21.538 18.300 1.00 87.31 100 ALA A C 1
ATOM 762 O O . ALA A 1 100 ? -36.601 21.473 17.947 1.00 87.31 100 ALA A O 1
ATOM 763 N N . ARG A 1 101 ? -38.619 22.442 17.774 1.00 88.25 101 ARG A N 1
ATOM 764 C CA . ARG A 1 101 ? -38.255 23.322 16.647 1.00 88.25 101 ARG A CA 1
ATOM 765 C C . ARG A 1 101 ? -37.708 24.680 17.071 1.00 88.25 101 ARG A C 1
ATOM 767 O O . ARG A 1 101 ? -36.945 25.274 16.316 1.00 88.25 101 ARG A O 1
ATOM 774 N N . ASN A 1 102 ? -38.066 25.161 18.260 1.00 93.00 102 ASN A N 1
ATOM 775 C CA . ASN A 1 102 ? -37.625 26.458 18.772 1.00 93.00 102 ASN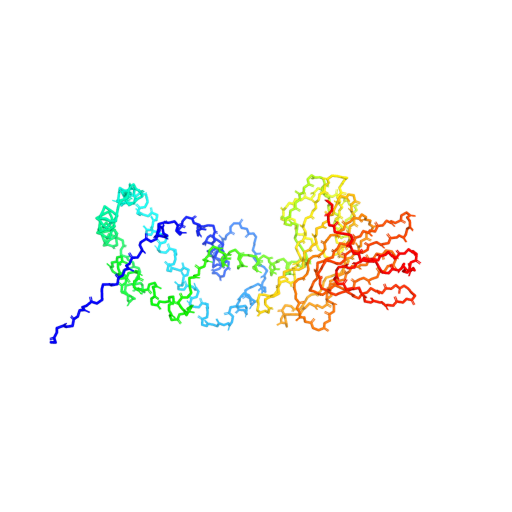 A CA 1
ATOM 776 C C . ASN A 1 102 ? -36.729 26.309 20.026 1.00 93.00 102 ASN A C 1
ATOM 778 O O . ASN A 1 102 ? -36.693 25.239 20.641 1.00 93.00 102 ASN A O 1
ATOM 782 N N . PRO A 1 103 ? -35.981 27.361 20.412 1.00 86.19 103 PRO A N 1
ATOM 783 C CA . PRO A 1 103 ? -35.051 27.297 21.543 1.00 86.19 103 PRO A CA 1
ATOM 784 C C . PRO A 1 103 ? -35.711 27.061 22.909 1.00 86.19 103 PRO A C 1
ATOM 786 O O . PRO A 1 103 ? -35.114 26.406 23.762 1.00 86.19 103 PRO A O 1
ATOM 789 N N . ALA A 1 104 ? -36.927 27.572 23.127 1.00 88.50 104 ALA A N 1
ATOM 790 C CA . ALA A 1 104 ? -37.635 27.420 24.398 1.00 88.50 104 ALA A CA 1
ATOM 791 C C . ALA A 1 104 ? -38.070 25.963 24.619 1.00 88.50 104 ALA A C 1
ATOM 793 O O . ALA A 1 104 ? -37.792 25.390 25.671 1.00 88.50 104 ALA A O 1
ATOM 794 N N . ASP A 1 105 ? -38.642 25.333 23.592 1.00 81.31 105 ASP A N 1
ATOM 795 C CA . ASP A 1 105 ? -39.043 23.924 23.623 1.00 81.31 105 ASP A CA 1
ATOM 796 C C . ASP A 1 105 ? -37.831 23.009 23.803 1.00 81.31 105 ASP A C 1
ATOM 798 O O . ASP A 1 105 ? -37.879 22.057 24.580 1.00 81.31 105 ASP A O 1
ATOM 802 N N . LYS A 1 106 ? -36.709 23.328 23.141 1.00 75.25 106 LYS A N 1
ATOM 803 C CA . LYS A 1 106 ? -35.450 22.592 23.318 1.00 75.25 106 LYS A CA 1
ATOM 804 C C . LYS A 1 106 ? -34.950 22.674 24.751 1.00 75.25 106 LYS A C 1
ATOM 806 O O . LYS A 1 106 ? -34.535 21.657 25.297 1.00 75.25 106 LYS A O 1
ATOM 811 N N . ARG A 1 107 ? -35.012 23.857 25.369 1.00 84.38 107 ARG A N 1
ATOM 812 C CA . ARG A 1 107 ? -34.623 24.045 26.768 1.00 84.38 107 ARG A CA 1
ATOM 813 C C . ARG A 1 107 ? -35.503 23.222 27.707 1.00 84.38 107 ARG A C 1
ATOM 815 O O . ARG A 1 107 ? -34.968 22.514 28.550 1.00 84.38 107 ARG A O 1
ATOM 822 N N . ILE A 1 108 ? -36.823 23.265 27.534 1.00 86.50 108 ILE A N 1
ATOM 823 C CA . ILE A 1 108 ? -37.768 22.497 28.361 1.00 86.50 108 ILE A CA 1
ATOM 824 C C . ILE A 1 108 ? -37.534 20.989 28.197 1.00 86.50 108 ILE A C 1
ATOM 826 O O . ILE A 1 108 ? -37.467 20.258 29.187 1.00 86.50 108 ILE A O 1
ATOM 830 N N . ALA A 1 109 ? -37.371 20.520 26.957 1.00 77.88 109 ALA A N 1
ATOM 831 C CA . ALA A 1 109 ? -37.097 19.117 26.665 1.00 77.88 109 ALA A CA 1
ATOM 832 C C . ALA A 1 109 ? -35.751 18.666 27.258 1.00 77.88 109 ALA A C 1
ATOM 834 O O . ALA A 1 109 ? -35.648 17.567 27.803 1.00 77.88 109 ALA A O 1
ATOM 835 N N . PHE A 1 110 ? -34.741 19.539 27.226 1.00 79.25 110 PHE A N 1
ATOM 836 C CA . PHE A 1 110 ? -33.437 19.287 27.827 1.00 79.25 110 PHE A CA 1
ATOM 837 C C . PHE A 1 110 ? -33.491 19.240 29.358 1.00 79.25 110 PHE A C 1
ATOM 839 O O . PHE A 1 110 ? -32.972 18.301 29.946 1.00 79.25 110 PHE A O 1
ATOM 846 N N . GLU A 1 111 ? -34.187 20.169 30.016 1.00 87.19 111 GLU A N 1
ATOM 847 C CA . GLU A 1 111 ? -34.413 20.119 31.470 1.00 87.19 111 GLU A CA 1
ATOM 848 C C . GLU A 1 111 ? -35.179 18.843 31.880 1.00 87.19 111 GLU A C 1
ATOM 850 O O . GLU A 1 111 ? -34.920 18.252 32.930 1.00 87.19 111 GLU A O 1
ATOM 855 N N . GLY A 1 112 ? -36.110 18.380 31.037 1.00 83.00 112 GLY A N 1
ATOM 856 C CA . GLY A 1 112 ? -36.789 17.093 31.204 1.00 83.00 112 GLY A CA 1
ATOM 857 C C . GLY A 1 112 ? -35.854 15.890 31.060 1.00 83.00 112 GLY A C 1
ATOM 858 O O . GLY A 1 112 ? -35.996 14.905 31.787 1.00 83.00 112 GLY A O 1
ATOM 859 N N . PHE A 1 113 ? -34.879 15.970 30.157 1.00 84.31 113 PHE A N 1
ATOM 860 C CA . PHE A 1 113 ? -33.818 14.979 30.034 1.00 84.31 113 PHE A CA 1
ATOM 861 C C . PHE A 1 113 ? -32.878 14.994 31.246 1.00 84.31 113 PHE A C 1
ATOM 863 O O . PHE A 1 113 ? -32.659 13.926 31.808 1.00 84.31 113 PHE A O 1
ATOM 870 N N . GLU A 1 114 ? -32.406 1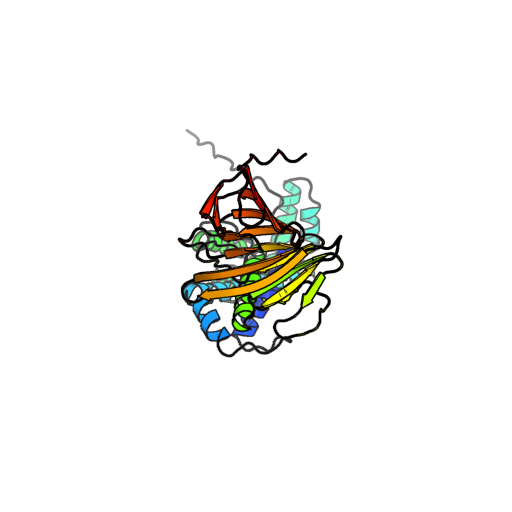6.163 31.706 1.00 82.75 114 GLU A N 1
ATOM 871 C CA . GLU A 1 114 ? -31.535 16.292 32.891 1.00 82.75 114 GLU A CA 1
ATOM 872 C C . GLU A 1 114 ? -32.170 15.610 34.112 1.00 82.75 114 GLU A C 1
ATOM 874 O O . GLU A 1 114 ? -31.563 14.731 34.718 1.00 82.75 114 GLU A O 1
ATOM 879 N N . ARG A 1 115 ? -33.440 15.921 34.412 1.00 87.12 115 ARG A N 1
ATOM 880 C CA . ARG A 1 115 ? -34.164 15.296 35.534 1.00 87.12 115 ARG A CA 1
ATOM 881 C C . ARG A 1 115 ? -34.272 13.779 35.400 1.00 87.12 115 ARG A C 1
ATOM 883 O O . ARG A 1 115 ? -34.161 13.058 36.389 1.00 87.12 115 ARG A O 1
ATOM 890 N N . CYS A 1 116 ? -34.528 13.292 34.189 1.00 81.81 116 CYS A N 1
ATOM 891 C CA . CYS A 1 116 ? -34.646 11.861 33.946 1.00 81.81 116 CYS A CA 1
ATOM 892 C C . CYS A 1 116 ? -33.294 11.144 34.078 1.00 81.81 116 CYS A C 1
ATOM 894 O O . CYS A 1 116 ? -33.219 10.071 34.677 1.00 81.81 116 CYS A O 1
ATOM 896 N N . PHE A 1 117 ? -32.229 11.762 33.567 1.00 80.00 117 PHE A N 1
ATOM 897 C CA . PHE A 1 117 ? -30.857 11.286 33.689 1.00 80.00 117 PHE A CA 1
ATOM 898 C C . PHE A 1 117 ? -30.433 11.196 35.159 1.00 80.00 117 PHE A C 1
ATOM 900 O O . PHE A 1 117 ? -29.934 10.161 35.595 1.00 80.00 117 PHE A O 1
ATOM 907 N N . ASP A 1 118 ? -30.710 12.238 35.945 1.00 84.25 118 ASP A N 1
ATOM 908 C CA . ASP A 1 118 ? -30.410 12.276 37.378 1.00 84.25 118 ASP A CA 1
ATOM 909 C C . ASP A 1 118 ? -31.155 11.169 38.138 1.00 84.25 118 ASP A C 1
ATOM 911 O O . ASP A 1 118 ? -30.575 10.475 38.973 1.00 84.25 118 ASP A O 1
ATOM 915 N N . ALA A 1 119 ? -32.427 10.933 37.806 1.00 82.69 119 ALA A N 1
ATOM 916 C CA . ALA A 1 119 ? -33.199 9.835 38.382 1.00 82.69 119 ALA A CA 1
ATOM 917 C C . ALA A 1 119 ? -32.648 8.451 37.984 1.00 82.69 119 ALA A C 1
ATOM 919 O O . ALA A 1 119 ? -32.682 7.515 38.786 1.00 82.69 119 ALA A O 1
ATOM 920 N N . ALA A 1 120 ? -32.130 8.301 36.761 1.00 78.12 120 ALA A N 1
ATOM 921 C CA . ALA A 1 120 ? -31.476 7.071 36.319 1.00 78.12 120 ALA A CA 1
ATOM 922 C C . ALA A 1 120 ? -30.156 6.833 37.072 1.00 78.12 120 ALA A C 1
ATOM 924 O O . ALA A 1 120 ? -29.934 5.723 37.562 1.00 78.12 120 ALA A O 1
ATOM 925 N N . LEU A 1 121 ? -29.342 7.879 37.252 1.00 77.88 121 LEU A N 1
ATOM 926 C CA . LEU A 1 121 ? -28.129 7.838 38.072 1.00 77.88 121 LEU A CA 1
ATOM 927 C C . LEU A 1 121 ? -28.428 7.465 39.528 1.00 77.88 121 LEU A C 1
ATOM 929 O O . LEU A 1 121 ? -27.662 6.732 40.133 1.00 77.88 121 LEU A O 1
ATOM 933 N N . GLN A 1 122 ? -29.545 7.901 40.108 1.00 82.81 122 GLN A N 1
ATOM 934 C CA . GLN A 1 122 ? -29.907 7.487 41.471 1.00 82.81 122 GLN A CA 1
ATOM 935 C C . GLN A 1 122 ? -30.221 5.987 41.578 1.00 82.81 122 GLN A C 1
ATOM 937 O O . GLN A 1 122 ? -29.930 5.368 42.599 1.00 82.81 122 GLN A O 1
ATOM 942 N N . ARG A 1 123 ? -30.814 5.393 40.534 1.00 81.31 123 ARG A N 1
ATOM 943 C CA . ARG A 1 123 ? -31.161 3.960 40.504 1.00 81.31 123 ARG A CA 1
ATOM 944 C C . ARG A 1 123 ? -29.951 3.074 40.245 1.00 81.31 123 ARG A C 1
ATOM 946 O O . ARG A 1 123 ? -29.877 1.968 40.773 1.00 81.31 123 ARG A O 1
ATOM 953 N N . LYS A 1 124 ? -29.030 3.552 39.414 1.00 79.19 124 LYS A N 1
ATOM 954 C CA . LYS A 1 124 ? -27.771 2.887 39.095 1.00 79.19 124 LYS A CA 1
ATOM 955 C C . LYS A 1 124 ? -26.649 3.915 39.259 1.00 79.19 124 LYS A C 1
ATOM 957 O O . LYS A 1 124 ? -26.276 4.548 38.269 1.00 79.19 124 LYS A O 1
ATOM 962 N N . PRO A 1 125 ? -26.176 4.133 40.501 1.00 76.94 125 PRO A N 1
ATOM 963 C CA . PRO A 1 125 ? -25.144 5.122 40.770 1.00 76.94 125 PRO A CA 1
ATOM 964 C C . PRO A 1 125 ? -23.904 4.828 39.941 1.00 76.94 125 PRO A C 1
ATOM 966 O O . PRO A 1 125 ? -23.520 3.670 39.780 1.00 76.94 125 PRO A O 1
ATOM 969 N N . ALA A 1 126 ? -23.300 5.899 39.432 1.00 74.62 126 ALA A N 1
ATOM 970 C CA . ALA A 1 126 ? -21.993 5.828 38.809 1.00 74.62 126 ALA A CA 1
ATOM 971 C C . ALA A 1 126 ? -20.958 5.275 39.802 1.00 74.62 126 ALA A C 1
ATOM 973 O O . ALA A 1 126 ? -21.133 5.376 41.025 1.00 74.62 126 ALA A O 1
ATOM 974 N N . SER A 1 127 ? -19.875 4.726 39.267 1.00 76.81 127 SER A N 1
ATOM 975 C CA . SER A 1 127 ? -18.738 4.232 40.024 1.00 76.81 127 SER A CA 1
ATOM 976 C C . SER A 1 127 ? -18.211 5.294 40.977 1.00 76.81 127 SER A C 1
ATOM 978 O O . SER A 1 127 ? -18.373 6.502 40.780 1.00 76.81 127 SER A O 1
ATOM 980 N N . GLU A 1 128 ? -17.566 4.830 42.040 1.00 77.06 128 GLU A N 1
ATOM 981 C CA . GLU A 1 128 ? -16.997 5.695 43.069 1.00 77.06 128 GLU A CA 1
ATOM 982 C C . GLU A 1 128 ? -16.053 6.746 42.465 1.00 77.06 128 GLU A C 1
ATOM 984 O O . GLU A 1 128 ? -16.206 7.931 42.748 1.00 77.06 128 GLU A O 1
ATOM 989 N N . ALA A 1 129 ? -15.219 6.348 41.499 1.00 69.56 129 ALA A N 1
ATOM 990 C CA . ALA A 1 129 ? -14.338 7.249 40.755 1.00 69.56 129 ALA A CA 1
ATOM 991 C C . ALA A 1 129 ? -15.096 8.378 40.026 1.00 69.56 129 ALA A C 1
ATOM 993 O O . ALA A 1 129 ? -14.707 9.543 40.084 1.00 69.56 129 ALA A O 1
ATOM 994 N N . LEU A 1 130 ? -16.212 8.065 39.362 1.00 66.56 130 LEU A N 1
ATOM 995 C CA . LEU A 1 130 ? -17.046 9.068 38.695 1.00 66.56 130 LEU A CA 1
ATOM 996 C C . LEU A 1 130 ? -17.721 10.013 39.695 1.00 66.56 130 LEU A C 1
ATOM 998 O O . LEU A 1 130 ? -17.835 11.219 39.456 1.00 66.56 130 LEU A O 1
ATOM 1002 N N . ARG A 1 131 ? -18.158 9.477 40.835 1.00 79.75 131 ARG A N 1
ATOM 1003 C CA . ARG A 1 131 ? -18.781 10.261 41.906 1.00 79.75 131 ARG A CA 1
ATOM 1004 C C . ARG A 1 131 ? -17.789 11.210 42.571 1.00 79.75 131 ARG A C 1
ATOM 1006 O O . ARG A 1 131 ? -18.160 12.355 42.820 1.00 79.75 131 ARG A O 1
ATOM 1013 N N . GLU A 1 132 ? -16.547 10.783 42.789 1.00 82.19 132 GLU A N 1
ATOM 1014 C CA . GLU A 1 132 ? -15.449 11.636 43.273 1.00 82.19 132 GLU A CA 1
ATOM 1015 C C . GLU A 1 132 ? -15.161 12.803 42.318 1.00 82.19 132 GLU A C 1
ATOM 1017 O O . GLU A 1 132 ? -14.821 13.904 42.750 1.00 82.19 132 GLU A O 1
ATOM 1022 N N . MET A 1 133 ? -15.381 12.601 41.016 1.00 72.44 133 MET A N 1
ATOM 1023 C CA . MET A 1 133 ? -15.276 13.648 39.996 1.00 72.44 133 MET A CA 1
ATOM 1024 C C . MET A 1 133 ? -16.519 14.548 39.898 1.00 72.44 133 MET A C 1
ATOM 1026 O O . MET A 1 133 ? -16.539 15.481 39.095 1.00 72.44 133 MET A O 1
ATOM 1030 N N . GLY A 1 134 ? -17.547 14.300 40.715 1.00 83.06 134 GLY A N 1
ATOM 1031 C CA . GLY A 1 134 ? -18.776 15.089 40.768 1.00 83.06 134 GLY A CA 1
ATOM 1032 C C . GLY A 1 134 ? -19.912 14.577 39.880 1.00 83.06 134 GLY A C 1
ATOM 1033 O O . GLY A 1 134 ? -20.925 15.262 39.766 1.00 83.06 134 GLY A O 1
ATOM 1034 N N . ALA A 1 135 ? -19.808 13.386 39.277 1.00 80.88 135 ALA A N 1
ATOM 1035 C CA . ALA A 1 135 ? -20.833 12.818 38.394 1.00 80.88 135 ALA A CA 1
ATOM 1036 C C . ALA A 1 135 ? -22.037 12.212 39.145 1.00 80.88 135 ALA A C 1
ATOM 1038 O O . ALA A 1 135 ? -22.412 11.057 38.955 1.00 80.88 135 ALA A O 1
ATOM 1039 N N . THR A 1 136 ? -22.658 13.001 40.018 1.00 84.81 136 THR A N 1
ATOM 1040 C CA . THR A 1 136 ? -23.895 12.650 40.741 1.00 84.81 136 THR A CA 1
ATOM 1041 C C . THR A 1 136 ? -25.159 13.175 40.057 1.00 84.81 136 THR A C 1
ATOM 1043 O O . THR A 1 136 ? -26.268 12.894 40.503 1.00 84.81 136 THR A O 1
ATOM 1046 N N . SER A 1 137 ? -24.990 13.933 38.975 1.00 86.62 137 SER A N 1
ATOM 1047 C CA . SER A 1 137 ? -26.041 14.467 38.107 1.00 86.62 137 SER A CA 1
ATOM 1048 C C . SER A 1 137 ? -25.515 14.576 36.676 1.00 86.62 137 SER A C 1
ATOM 1050 O O . SER A 1 137 ? -24.303 14.502 36.454 1.00 86.62 137 SER A O 1
ATOM 1052 N N . TYR A 1 138 ? -26.392 14.827 35.708 1.00 78.12 138 TYR A N 1
ATOM 1053 C CA . TYR A 1 138 ? -26.018 15.123 34.330 1.00 78.12 138 TYR A CA 1
ATOM 1054 C C . TYR A 1 138 ? -25.039 16.302 34.252 1.00 78.12 138 TYR A C 1
ATOM 1056 O O . TYR A 1 138 ? -24.002 16.209 33.600 1.00 78.12 138 TYR A O 1
ATOM 1064 N N . ARG A 1 139 ? -25.320 17.399 34.970 1.00 83.75 139 ARG A N 1
ATOM 1065 C CA . ARG A 1 139 ? -24.433 18.576 35.001 1.00 83.75 139 ARG A CA 1
ATOM 1066 C C . ARG A 1 139 ? -23.097 18.273 35.658 1.00 83.75 139 ARG A C 1
ATOM 1068 O O . ARG A 1 139 ? -22.072 18.773 35.208 1.00 83.75 139 ARG A O 1
ATOM 1075 N N . GLY A 1 140 ? -23.112 17.456 36.706 1.00 80.69 140 GLY A N 1
ATOM 1076 C CA . GLY A 1 140 ? -21.905 16.975 37.362 1.00 80.69 140 GLY A CA 1
ATOM 1077 C C . GLY A 1 140 ? -21.037 16.126 36.432 1.00 80.69 140 GLY A C 1
ATOM 1078 O O . GLY A 1 140 ? -19.831 16.340 36.347 1.00 80.69 140 GLY A O 1
ATOM 1079 N N . LEU A 1 141 ? -21.661 15.231 35.662 1.00 73.62 141 LEU A N 1
ATOM 1080 C CA . LEU A 1 141 ? -20.991 14.407 34.659 1.00 73.62 141 LEU A CA 1
ATOM 1081 C C . LEU A 1 141 ? -20.458 15.250 33.485 1.00 73.62 141 LEU A C 1
ATOM 1083 O O . LEU A 1 141 ? -19.318 15.049 33.075 1.00 73.62 141 LEU A O 1
ATOM 1087 N N . ASP A 1 142 ? -21.224 16.224 32.977 1.00 75.00 142 ASP A N 1
ATOM 1088 C CA . ASP A 1 142 ? -20.763 17.153 31.928 1.00 75.00 142 ASP A CA 1
ATOM 1089 C C . ASP A 1 142 ? -19.593 18.019 32.420 1.00 75.00 142 ASP A C 1
ATOM 1091 O O . ASP A 1 142 ? -18.603 18.197 31.709 1.00 75.00 142 ASP A O 1
ATOM 1095 N N . ALA A 1 143 ? -19.655 18.516 33.658 1.00 78.75 143 ALA A N 1
ATOM 1096 C CA . ALA A 1 143 ? -18.572 19.283 34.268 1.00 78.75 143 ALA A CA 1
ATOM 1097 C C . ALA A 1 143 ? -17.307 18.435 34.457 1.00 78.75 143 ALA A C 1
ATOM 1099 O O . ALA A 1 143 ? -16.217 18.892 34.105 1.00 78.75 143 ALA A O 1
ATOM 1100 N N . ALA A 1 144 ? -17.448 17.199 34.949 1.00 75.06 144 ALA A N 1
ATOM 1101 C CA . ALA A 1 144 ? -16.356 16.239 35.054 1.00 75.06 144 ALA A CA 1
ATOM 1102 C C . ALA A 1 144 ? -15.733 15.982 33.675 1.00 75.06 144 ALA A C 1
ATOM 1104 O O . ALA A 1 144 ? -14.536 16.178 33.489 1.00 75.06 144 ALA A O 1
ATOM 1105 N N . TYR A 1 145 ? -16.550 15.663 32.670 1.00 69.19 145 TYR A N 1
ATOM 1106 C CA . TYR A 1 145 ? -16.097 15.431 31.301 1.00 69.19 145 TYR A CA 1
ATOM 1107 C C . TYR A 1 145 ? -15.345 16.638 30.712 1.00 69.19 145 TYR A C 1
ATOM 1109 O O . TYR A 1 145 ? -14.246 16.490 30.175 1.00 69.19 145 TYR A O 1
ATOM 1117 N N . ARG A 1 146 ? -15.882 17.857 30.856 1.00 72.62 146 ARG A N 1
ATOM 1118 C CA . ARG A 1 146 ? -15.232 19.095 30.387 1.00 72.62 146 ARG A CA 1
ATOM 1119 C C . ARG A 1 146 ? -13.930 19.396 31.113 1.00 72.62 146 ARG A C 1
ATOM 1121 O O . ARG A 1 146 ? -12.982 19.847 30.470 1.00 72.62 146 ARG A O 1
ATOM 1128 N N . LYS A 1 147 ? -13.885 19.183 32.432 1.00 77.06 147 LYS A N 1
ATOM 1129 C CA . LYS A 1 147 ? -12.671 19.357 33.235 1.00 77.06 147 LYS A CA 1
ATOM 1130 C C . LYS A 1 147 ? -11.568 18.464 32.689 1.00 77.06 147 LYS A C 1
ATOM 1132 O O . LYS A 1 147 ? -10.482 18.956 32.400 1.00 77.06 147 LYS A O 1
ATOM 1137 N N . VAL A 1 148 ? -11.887 17.204 32.422 1.00 67.56 148 VAL A N 1
ATOM 1138 C CA . VAL A 1 148 ? -10.890 16.273 31.916 1.00 67.56 148 VAL A CA 1
ATOM 1139 C C . VAL A 1 148 ? -10.493 16.586 30.470 1.00 67.56 148 VAL A C 1
ATOM 1141 O O . VAL A 1 148 ? -9.310 16.575 30.149 1.00 67.56 148 VAL A O 1
ATOM 1144 N N . LEU A 1 149 ? -11.432 16.968 29.594 1.00 64.75 149 LEU A N 1
ATOM 1145 C CA . LEU A 1 149 ? -11.077 17.464 28.255 1.00 64.75 149 LEU A CA 1
ATOM 1146 C C . LEU A 1 149 ? -10.109 18.653 28.320 1.00 64.75 149 LEU A C 1
ATOM 1148 O O . LEU A 1 149 ? -9.208 18.767 27.490 1.00 64.75 149 LEU A O 1
ATOM 1152 N N . LYS A 1 150 ? -10.293 19.552 29.290 1.00 74.38 150 LYS A N 1
ATOM 1153 C CA . LYS A 1 150 ? -9.424 20.713 29.488 1.00 74.38 150 LYS A CA 1
ATOM 1154 C C . LYS A 1 150 ? -8.041 20.311 30.004 1.00 74.38 150 LYS A C 1
ATOM 1156 O O . LYS A 1 150 ? -7.056 20.783 29.448 1.00 74.38 150 LYS A O 1
ATOM 1161 N N . GLU A 1 151 ? -7.986 19.471 31.033 1.00 75.94 151 GLU A N 1
ATOM 1162 C CA . GLU A 1 151 ? -6.747 19.066 31.712 1.00 75.94 151 GLU A CA 1
ATOM 1163 C C . GLU A 1 151 ? -5.893 18.128 30.849 1.00 75.94 151 GLU A C 1
ATOM 1165 O O . GLU A 1 151 ? -4.694 18.349 30.717 1.00 75.94 151 GLU A O 1
ATOM 1170 N N . GLU A 1 152 ? -6.509 17.149 30.185 1.00 66.94 152 GLU A N 1
ATOM 1171 C CA . GLU A 1 152 ? -5.788 16.085 29.469 1.00 66.94 152 GLU A CA 1
ATOM 1172 C C . GLU A 1 152 ? -5.665 16.347 27.960 1.00 66.94 152 GLU A C 1
ATOM 1174 O O . GLU A 1 152 ? -4.725 15.892 27.311 1.00 66.94 152 GLU A O 1
ATOM 1179 N N . PHE A 1 153 ? -6.599 17.102 27.372 1.00 63.81 153 PHE A N 1
ATOM 1180 C CA . PHE A 1 153 ? -6.668 17.294 25.915 1.00 63.81 153 PHE A CA 1
ATOM 1181 C C . PHE A 1 153 ? -6.614 18.760 25.492 1.00 63.81 153 PHE A C 1
ATOM 1183 O O . PHE A 1 153 ? -6.905 19.086 24.337 1.00 63.81 153 PHE A O 1
ATOM 1190 N N . ASN A 1 154 ? -6.231 19.659 26.407 1.00 74.81 154 ASN A N 1
ATOM 1191 C CA . ASN A 1 154 ? -6.158 21.102 26.170 1.00 74.81 154 ASN A CA 1
ATOM 1192 C C . ASN A 1 154 ? -7.467 21.659 25.563 1.00 74.81 154 ASN A C 1
ATOM 1194 O O . ASN A 1 154 ? -7.465 22.479 24.644 1.00 74.81 154 ASN A O 1
ATOM 1198 N N . GLY A 1 155 ? -8.605 21.118 26.010 1.00 71.19 155 GLY A N 1
ATOM 1199 C CA . GLY A 1 155 ? -9.949 21.470 25.555 1.00 71.19 155 GLY A CA 1
ATOM 1200 C C . GLY A 1 155 ? -10.350 20.909 24.186 1.00 71.19 155 GLY A C 1
ATOM 1201 O O . GLY A 1 155 ? -11.456 21.193 23.721 1.00 71.19 155 GLY A O 1
ATOM 1202 N N . LYS A 1 156 ? -9.502 20.116 23.517 1.00 68.75 156 LYS A N 1
ATOM 1203 C CA . LYS A 1 156 ? -9.837 19.519 22.218 1.00 68.75 156 LYS A CA 1
ATOM 1204 C C . LYS A 1 156 ? -10.782 18.335 22.399 1.00 68.75 156 LYS A C 1
ATOM 1206 O O . LYS A 1 156 ? -10.514 17.423 23.174 1.00 68.75 156 LYS A O 1
ATOM 1211 N N . ARG A 1 157 ? -11.873 18.319 21.626 1.00 64.25 157 ARG A N 1
ATOM 1212 C CA . ARG A 1 157 ? -12.748 17.145 21.510 1.00 64.25 157 ARG A CA 1
ATOM 1213 C C . ARG A 1 157 ? -11.962 15.966 20.935 1.00 64.25 157 ARG A C 1
ATOM 1215 O O . ARG A 1 157 ? -11.265 16.115 19.931 1.00 64.25 157 ARG A O 1
ATOM 1222 N N . ILE A 1 158 ? -12.125 14.801 21.548 1.00 58.19 158 ILE A N 1
ATOM 1223 C CA . ILE A 1 158 ? -11.566 13.542 21.062 1.00 58.19 158 ILE A CA 1
ATOM 1224 C C . ILE A 1 158 ? -12.654 12.804 20.299 1.00 58.19 158 ILE A C 1
ATOM 1226 O O . ILE A 1 158 ? -13.749 12.587 20.816 1.00 58.19 158 ILE A O 1
ATOM 1230 N N . ASP A 1 159 ? -12.332 12.375 19.087 1.00 64.94 159 ASP A N 1
ATOM 1231 C CA . ASP A 1 159 ? -13.122 11.364 18.401 1.00 64.94 159 ASP A CA 1
ATOM 1232 C C . ASP A 1 159 ? -12.648 9.978 18.863 1.00 64.94 159 ASP A C 1
ATOM 1234 O O . ASP A 1 159 ? -11.672 9.424 18.349 1.00 64.94 159 ASP A O 1
ATOM 1238 N N . PHE A 1 160 ? -13.313 9.433 19.882 1.00 55.97 160 PHE A N 1
ATOM 1239 C CA . PHE A 1 160 ? -12.988 8.113 20.423 1.00 55.97 160 PHE A CA 1
ATOM 1240 C C . PHE A 1 160 ? -13.171 6.992 19.393 1.00 55.97 160 PHE A C 1
ATOM 1242 O O . PHE A 1 160 ? -12.472 5.984 19.473 1.00 55.97 160 PHE A O 1
ATOM 1249 N N . ALA A 1 161 ? -14.053 7.160 18.399 1.00 50.34 161 ALA A N 1
ATOM 1250 C CA . ALA A 1 161 ? -14.245 6.165 17.349 1.00 50.34 161 ALA A CA 1
ATOM 1251 C C . ALA A 1 161 ? -13.017 6.121 16.442 1.00 50.34 161 ALA A C 1
ATOM 1253 O O . ALA A 1 161 ? -12.473 5.047 16.180 1.00 50.34 161 ALA A O 1
ATOM 1254 N N . ALA A 1 162 ? -12.538 7.297 16.029 1.00 58.59 162 ALA A N 1
ATOM 1255 C CA . ALA A 1 162 ? -11.306 7.418 15.264 1.00 58.59 162 ALA A CA 1
ATOM 1256 C C . ALA A 1 162 ? -10.101 6.879 16.052 1.00 58.59 162 ALA A C 1
ATOM 1258 O O . ALA A 1 162 ? -9.324 6.092 15.515 1.00 58.59 162 ALA A O 1
ATOM 1259 N N . LYS A 1 163 ? -9.983 7.222 17.343 1.00 62.16 163 LYS A N 1
ATOM 1260 C CA . LYS A 1 163 ? -8.890 6.744 18.207 1.00 62.16 163 LYS A CA 1
ATOM 1261 C C . LYS A 1 163 ? -8.926 5.236 18.452 1.00 62.16 163 LYS A C 1
ATOM 1263 O O . LYS A 1 163 ? -7.882 4.595 18.389 1.00 62.16 163 LYS A O 1
ATOM 1268 N N . GLY A 1 164 ? -10.102 4.653 18.676 1.00 54.56 164 GLY A N 1
ATOM 1269 C CA . GLY A 1 164 ? -10.239 3.204 18.816 1.00 54.56 164 GLY A CA 1
ATOM 1270 C C . GLY A 1 164 ? -9.936 2.463 17.513 1.00 54.56 164 GLY A C 1
ATOM 1271 O O . GLY A 1 164 ? -9.261 1.438 17.539 1.00 54.56 164 GLY A O 1
ATOM 1272 N N . ALA A 1 165 ? -10.345 3.004 16.360 1.00 61.84 165 ALA A N 1
ATOM 1273 C CA . ALA A 1 165 ? -9.972 2.456 15.056 1.00 61.84 165 ALA A CA 1
ATOM 1274 C C . ALA A 1 165 ? -8.464 2.594 14.770 1.00 61.84 165 ALA A C 1
ATOM 1276 O O . ALA A 1 165 ? -7.867 1.717 14.144 1.00 61.84 165 ALA A O 1
ATOM 1277 N N . ASP A 1 166 ? -7.829 3.678 15.224 1.00 62.88 166 ASP A N 1
ATOM 1278 C CA . ASP A 1 166 ? -6.377 3.853 15.158 1.00 62.88 166 ASP A CA 1
ATOM 1279 C C . ASP A 1 166 ? -5.639 2.801 15.980 1.00 62.88 166 ASP A C 1
ATOM 1281 O O . ASP A 1 166 ? -4.724 2.172 15.442 1.00 62.88 166 ASP A O 1
ATOM 1285 N N . LEU A 1 167 ? -6.074 2.587 17.225 1.00 62.22 167 LEU A N 1
ATOM 1286 C CA . LEU A 1 167 ? -5.498 1.607 18.140 1.00 62.22 167 LEU A CA 1
ATOM 1287 C C . LEU A 1 167 ? -5.711 0.174 17.643 1.00 62.22 167 LEU A C 1
ATOM 1289 O O . LEU A 1 167 ? -4.771 -0.611 17.624 1.00 62.22 167 LEU A O 1
ATOM 1293 N N . ALA A 1 168 ? -6.914 -0.171 17.175 1.00 61.44 168 ALA A N 1
ATOM 1294 C CA . ALA A 1 168 ? -7.194 -1.493 16.613 1.00 61.44 168 ALA A CA 1
ATOM 1295 C C . ALA A 1 168 ? -6.295 -1.796 15.405 1.00 61.44 168 ALA A C 1
ATOM 1297 O O . ALA A 1 168 ? -5.764 -2.898 15.278 1.00 61.44 168 ALA A O 1
ATOM 1298 N N . ARG A 1 169 ? -6.077 -0.800 14.534 1.00 66.38 169 ARG A N 1
ATOM 1299 C CA . ARG A 1 169 ? -5.126 -0.923 13.424 1.00 66.38 169 ARG A CA 1
ATOM 1300 C C . ARG A 1 169 ? -3.701 -1.132 13.918 1.00 66.38 169 ARG A C 1
ATOM 1302 O O . ARG A 1 169 ? -3.015 -1.973 13.362 1.00 66.38 169 ARG A O 1
ATOM 1309 N N . GLU A 1 170 ? -3.267 -0.408 14.944 1.00 67.31 170 GLU A N 1
ATOM 1310 C CA . GLU A 1 170 ? -1.930 -0.550 15.535 1.00 67.31 170 GLU A CA 1
ATOM 1311 C C . GLU A 1 170 ? -1.714 -1.922 16.193 1.00 67.31 170 GLU A C 1
ATOM 1313 O O . GLU A 1 170 ? -0.686 -2.559 15.974 1.00 67.31 170 GLU A O 1
ATOM 1318 N N . ILE A 1 171 ? -2.716 -2.440 16.906 1.00 63.16 171 ILE A N 1
ATOM 1319 C CA . ILE A 1 171 ? -2.685 -3.793 17.477 1.00 63.16 171 ILE A CA 1
ATOM 1320 C C . ILE A 1 171 ? -2.604 -4.841 16.365 1.00 63.16 171 ILE A C 1
ATOM 1322 O O . ILE A 1 171 ? -1.732 -5.705 16.408 1.00 63.16 171 ILE A O 1
ATOM 1326 N N . ASN A 1 172 ? -3.461 -4.753 15.343 1.00 65.19 172 ASN A N 1
ATOM 1327 C CA . ASN A 1 172 ? -3.431 -5.680 14.207 1.00 65.19 172 ASN A CA 1
ATOM 1328 C C . ASN A 1 172 ? -2.088 -5.643 13.476 1.00 65.19 172 ASN A C 1
ATOM 1330 O O . ASN A 1 172 ? -1.581 -6.675 13.048 1.00 65.19 172 ASN A O 1
ATOM 1334 N N . HIS A 1 173 ? -1.503 -4.456 13.366 1.00 67.81 173 HIS A N 1
ATOM 1335 C CA . HIS A 1 173 ? -0.199 -4.255 12.765 1.00 67.81 173 HIS A CA 1
ATOM 1336 C C . HIS A 1 173 ? 0.910 -4.972 13.527 1.00 67.81 173 HIS A C 1
ATOM 1338 O O . HIS A 1 173 ? 1.728 -5.687 12.949 1.00 67.81 173 HIS A O 1
ATOM 1344 N N . TYR A 1 174 ? 0.897 -4.820 14.848 1.00 66.19 174 TYR A N 1
ATOM 1345 C CA . TYR A 1 174 ? 1.846 -5.470 15.728 1.00 66.19 174 TYR A CA 1
ATOM 1346 C C . TYR A 1 174 ? 1.670 -6.994 15.739 1.00 66.19 174 TYR A C 1
ATOM 1348 O O . TYR A 1 174 ? 2.645 -7.723 15.564 1.00 66.19 174 TYR A O 1
ATOM 1356 N N . LEU A 1 175 ? 0.436 -7.484 15.900 1.00 63.94 175 LEU A N 1
ATOM 1357 C CA . LEU A 1 175 ? 0.130 -8.917 15.880 1.00 63.94 175 LEU A CA 1
ATOM 1358 C C . LEU A 1 175 ? 0.499 -9.545 14.531 1.00 63.94 175 LEU A C 1
ATOM 1360 O O . LEU A 1 175 ? 1.078 -10.630 14.496 1.00 63.94 175 LEU A O 1
ATOM 1364 N N . GLY A 1 176 ? 0.235 -8.832 13.432 1.00 64.69 176 GLY A N 1
ATOM 1365 C CA . GLY A 1 176 ? 0.696 -9.200 12.098 1.00 64.69 176 GLY A CA 1
ATOM 1366 C C . GLY A 1 176 ? 2.218 -9.334 12.049 1.00 64.69 176 GLY A C 1
ATOM 1367 O O . GLY A 1 176 ? 2.740 -10.357 11.616 1.00 64.69 176 GLY A O 1
ATOM 1368 N N . HIS A 1 177 ? 2.948 -8.355 12.576 1.00 66.12 177 HIS A N 1
ATOM 1369 C CA . HIS A 1 177 ? 4.405 -8.419 12.585 1.00 66.12 177 HIS A CA 1
ATOM 1370 C C . HIS A 1 177 ? 4.968 -9.564 13.445 1.00 66.12 177 HIS A C 1
ATOM 1372 O O . HIS A 1 177 ? 5.895 -10.243 13.011 1.00 66.12 177 HIS A O 1
ATOM 1378 N N . GLN A 1 178 ? 4.404 -9.825 14.630 1.00 63.59 178 GLN A N 1
ATOM 1379 C CA . GLN A 1 178 ? 4.812 -10.966 15.466 1.00 63.59 178 GLN A CA 1
ATOM 1380 C C . GLN A 1 178 ? 4.570 -12.310 14.769 1.00 63.59 178 GLN A C 1
ATOM 1382 O O . GLN A 1 178 ? 5.335 -13.252 14.959 1.00 63.59 178 GLN A O 1
ATOM 1387 N N . GLY A 1 179 ? 3.541 -12.385 13.921 1.00 63.75 179 GLY A N 1
ATOM 1388 C CA . GLY A 1 179 ? 3.289 -13.530 13.049 1.00 63.75 179 GLY A CA 1
ATOM 1389 C C . GLY A 1 179 ? 4.219 -13.628 11.833 1.00 63.75 179 GLY A C 1
ATOM 1390 O O . GLY A 1 179 ? 4.070 -14.561 11.051 1.00 63.75 179 GLY A O 1
ATOM 1391 N N . GLY A 1 180 ? 5.154 -12.687 11.652 1.00 81.50 180 GLY A N 1
ATOM 1392 C CA . GLY A 1 180 ? 6.052 -12.625 10.495 1.00 81.50 180 GLY A CA 1
ATOM 1393 C C . GLY A 1 180 ? 5.419 -12.030 9.232 1.00 81.50 180 GLY A C 1
ATOM 1394 O O . GLY A 1 180 ? 6.038 -12.053 8.167 1.00 81.50 180 GLY A O 1
ATOM 1395 N N . TYR A 1 181 ? 4.209 -11.473 9.335 1.00 89.19 181 TYR A N 1
ATOM 1396 C CA . TYR A 1 181 ? 3.496 -10.910 8.196 1.00 89.19 181 TYR A CA 1
ATOM 1397 C C . TYR A 1 181 ? 4.049 -9.529 7.817 1.00 89.19 181 TYR A C 1
ATOM 1399 O O . TYR A 1 181 ? 4.332 -8.676 8.661 1.00 89.19 181 TYR A O 1
ATOM 1407 N N . ALA A 1 182 ? 4.168 -9.302 6.512 1.00 91.38 182 ALA A N 1
ATOM 1408 C CA . ALA A 1 182 ? 4.644 -8.064 5.913 1.00 91.38 182 ALA A CA 1
ATOM 1409 C C . ALA A 1 182 ? 3.512 -7.076 5.606 1.00 91.38 182 ALA A C 1
ATOM 1411 O O . ALA A 1 182 ? 3.736 -5.865 5.605 1.00 91.38 182 ALA A O 1
ATOM 1412 N N . ALA A 1 183 ? 2.307 -7.570 5.314 1.00 94.25 183 ALA A N 1
ATOM 1413 C CA . ALA A 1 183 ? 1.194 -6.733 4.877 1.00 94.25 183 ALA A CA 1
ATOM 1414 C C . ALA A 1 183 ? -0.176 -7.395 5.096 1.00 94.25 183 ALA A C 1
ATOM 1416 O O . ALA A 1 183 ? -0.271 -8.566 5.459 1.00 94.25 183 ALA A O 1
ATOM 1417 N N . ILE A 1 184 ? -1.244 -6.638 4.846 1.00 94.31 184 ILE A N 1
ATOM 1418 C CA . ILE A 1 184 ? -2.635 -7.101 4.852 1.00 94.31 184 ILE A CA 1
ATOM 1419 C C . ILE A 1 184 ? -3.373 -6.608 3.605 1.00 94.31 184 ILE A C 1
ATOM 1421 O O . ILE A 1 184 ? -3.212 -5.463 3.171 1.00 94.31 184 ILE A O 1
ATOM 1425 N N . LEU A 1 185 ? -4.219 -7.463 3.034 1.00 96.75 185 LEU A N 1
ATOM 1426 C CA . LEU A 1 185 ? -5.146 -7.092 1.967 1.00 96.75 185 LEU A CA 1
ATOM 1427 C C . LEU A 1 185 ? -6.347 -6.339 2.546 1.00 96.75 185 LEU A C 1
ATOM 1429 O O . LEU A 1 185 ? -7.307 -6.937 3.025 1.00 96.75 185 LEU A O 1
ATOM 1433 N N . VAL A 1 186 ? -6.325 -5.009 2.486 1.00 96.12 186 VAL A N 1
ATOM 1434 C CA . VAL A 1 186 ? -7.404 -4.166 3.031 1.00 96.12 186 VAL A CA 1
ATOM 1435 C C . VAL A 1 186 ? -8.602 -4.033 2.093 1.00 96.12 186 VAL A C 1
ATOM 1437 O O . VAL A 1 186 ? -9.687 -3.666 2.535 1.00 96.12 186 VAL A O 1
ATOM 1440 N N . SER A 1 187 ? -8.433 -4.323 0.802 1.00 97.44 187 SER A N 1
ATOM 1441 C CA . SER A 1 187 ? -9.530 -4.351 -0.167 1.00 97.44 187 SER A CA 1
ATOM 1442 C C . SER A 1 187 ? -9.214 -5.309 -1.309 1.00 97.44 187 SER A C 1
ATOM 1444 O O . SER A 1 187 ? -8.088 -5.339 -1.807 1.00 97.44 187 SER A O 1
ATOM 1446 N N . VAL A 1 188 ? -10.222 -6.073 -1.725 1.00 98.06 188 VAL A N 1
ATOM 1447 C CA . VAL A 1 188 ? -10.157 -7.039 -2.823 1.00 98.06 188 VAL A CA 1
ATOM 1448 C C . VAL A 1 188 ? -11.374 -6.821 -3.717 1.00 98.06 188 VAL A C 1
ATOM 1450 O O . VAL A 1 188 ? -12.509 -6.903 -3.251 1.00 98.06 188 VAL A O 1
ATOM 1453 N N . LEU A 1 189 ? -11.143 -6.544 -4.999 1.00 98.19 189 LEU A N 1
ATOM 1454 C CA . LEU A 1 189 ? -12.187 -6.359 -6.002 1.00 98.19 189 LEU A CA 1
ATOM 1455 C C . LEU A 1 189 ? -12.058 -7.423 -7.095 1.00 98.19 189 LEU A C 1
ATOM 1457 O O . LEU A 1 189 ? -11.037 -7.484 -7.779 1.00 98.19 189 LEU A O 1
ATOM 1461 N N . LYS A 1 190 ? -13.136 -8.193 -7.295 1.00 97.75 190 LYS A N 1
ATOM 1462 C CA . LYS A 1 190 ? -13.253 -9.295 -8.268 1.00 97.75 190 LYS A CA 1
ATOM 1463 C C . LYS A 1 190 ? -12.226 -10.414 -8.030 1.00 97.75 190 LYS A C 1
ATOM 1465 O O . LYS A 1 190 ? -12.204 -10.980 -6.938 1.00 97.75 190 LYS A O 1
ATOM 1470 N N . ASP A 1 191 ? -11.470 -10.791 -9.057 1.00 98.00 191 ASP A N 1
ATOM 1471 C CA . ASP A 1 191 ? -10.551 -11.925 -9.040 1.00 98.00 191 ASP A CA 1
ATOM 1472 C C . ASP A 1 191 ? -9.147 -11.473 -8.639 1.00 98.00 191 ASP A C 1
ATOM 1474 O O . ASP A 1 191 ? -8.399 -10.897 -9.436 1.00 98.00 191 ASP A O 1
ATOM 1478 N N . VAL A 1 192 ? -8.830 -11.697 -7.370 1.00 98.69 192 VAL A N 1
ATOM 1479 C CA . VAL A 1 192 ? -7.510 -11.473 -6.792 1.00 98.69 192 VAL A CA 1
ATOM 1480 C C . VAL A 1 192 ? -7.069 -12.784 -6.182 1.00 98.69 192 VAL A C 1
ATOM 1482 O O . VAL A 1 192 ? -7.851 -13.456 -5.504 1.00 98.69 192 VAL A O 1
ATOM 1485 N N . GLN A 1 193 ? -5.818 -13.146 -6.417 1.00 98.56 193 GLN A N 1
ATOM 1486 C CA . GLN A 1 193 ? -5.252 -14.390 -5.931 1.00 98.56 193 GLN A CA 1
ATOM 1487 C C . GLN A 1 193 ? -3.913 -14.136 -5.253 1.00 98.56 193 GLN A C 1
ATOM 1489 O O . GLN A 1 193 ? -3.154 -13.250 -5.647 1.00 98.56 193 GLN A O 1
ATOM 1494 N N . VAL A 1 194 ? -3.636 -14.932 -4.229 1.00 98.25 194 VAL A N 1
ATOM 1495 C CA . VAL A 1 194 ? -2.386 -14.921 -3.476 1.00 98.25 194 VAL A CA 1
ATOM 1496 C C . VAL A 1 194 ? -1.735 -16.284 -3.621 1.00 98.25 194 VAL A C 1
ATOM 1498 O O . VAL A 1 194 ? -2.389 -17.316 -3.470 1.00 98.25 194 VAL A O 1
ATOM 1501 N N . LYS A 1 195 ? -0.435 -16.290 -3.885 1.00 97.69 195 LYS A N 1
ATOM 1502 C CA . LYS A 1 195 ? 0.399 -17.484 -3.808 1.00 97.69 195 LYS A CA 1
ATOM 1503 C C . LYS A 1 195 ? 1.364 -17.303 -2.650 1.00 97.69 195 LYS A C 1
ATOM 1505 O O . LYS A 1 195 ? 2.163 -16.371 -2.649 1.00 97.69 195 LYS A O 1
ATOM 1510 N N . LYS A 1 196 ? 1.239 -18.168 -1.643 1.00 94.00 196 LYS A N 1
ATOM 1511 C CA . LYS A 1 196 ? 2.067 -18.103 -0.437 1.00 94.00 196 LYS A CA 1
ATOM 1512 C C . LYS A 1 196 ? 3.516 -18.463 -0.746 1.00 94.00 196 LYS A C 1
ATOM 1514 O O . LYS A 1 196 ? 3.753 -19.360 -1.554 1.00 94.00 196 LYS A O 1
ATOM 1519 N N . GLY A 1 197 ? 4.466 -17.797 -0.096 1.00 84.69 197 GLY A N 1
ATOM 1520 C CA . GLY A 1 197 ? 5.886 -18.133 -0.184 1.00 84.69 197 GLY A CA 1
ATOM 1521 C C . GLY A 1 197 ? 6.121 -19.625 0.073 1.00 84.69 197 GLY A C 1
ATOM 1522 O O . GLY A 1 197 ? 5.650 -20.169 1.070 1.00 84.69 197 GLY A O 1
ATOM 1523 N N . GLY A 1 198 ? 6.782 -20.313 -0.861 1.00 78.69 198 GLY A N 1
ATOM 1524 C CA . GLY A 1 198 ? 7.016 -21.763 -0.797 1.00 78.69 198 GLY A CA 1
ATOM 1525 C C . GLY A 1 198 ? 5.826 -22.651 -1.195 1.00 78.69 198 GLY A C 1
ATOM 1526 O O . GLY A 1 198 ? 6.018 -23.845 -1.411 1.00 78.69 198 GLY A O 1
ATOM 1527 N N . SER A 1 199 ? 4.619 -22.098 -1.360 1.00 83.00 199 SER A N 1
ATOM 1528 C CA . SER A 1 199 ? 3.485 -22.809 -1.962 1.00 83.00 199 SER A CA 1
ATOM 1529 C C . SER A 1 199 ? 3.575 -22.782 -3.490 1.00 83.00 199 SER A C 1
ATOM 1531 O O . SER A 1 199 ? 4.031 -21.807 -4.086 1.00 83.00 199 SER A O 1
ATOM 1533 N N . GLY A 1 200 ? 3.108 -23.848 -4.145 1.00 85.31 200 GLY A N 1
ATOM 1534 C CA . GLY A 1 200 ? 2.966 -23.921 -5.601 1.00 85.31 200 GLY A CA 1
ATOM 1535 C C . GLY A 1 200 ? 1.673 -23.292 -6.134 1.00 85.31 200 GLY A C 1
ATOM 1536 O O . GLY A 1 200 ? 1.627 -22.901 -7.304 1.00 85.31 200 GLY A O 1
ATOM 1537 N N . GLU A 1 201 ? 0.659 -23.133 -5.283 1.00 94.75 201 GLU A N 1
ATOM 1538 C CA . GLU A 1 201 ? -0.725 -22.898 -5.702 1.00 94.75 201 GLU A CA 1
ATOM 1539 C C . GLU A 1 201 ? -1.189 -21.451 -5.511 1.00 94.75 201 GLU A C 1
ATOM 1541 O O . GLU A 1 201 ? -0.835 -20.772 -4.544 1.00 94.75 201 GLU A O 1
ATOM 1546 N N . TRP A 1 202 ? -2.025 -20.992 -6.443 1.00 97.56 202 TRP A N 1
ATOM 1547 C CA . TRP A 1 202 ? -2.728 -19.716 -6.349 1.00 97.56 202 TRP A CA 1
ATOM 1548 C C . TRP A 1 202 ? -4.064 -19.912 -5.642 1.00 97.56 202 TRP A C 1
ATOM 1550 O O . TRP A 1 202 ? -4.929 -20.641 -6.124 1.00 97.56 202 TRP A O 1
ATOM 1560 N N . LEU A 1 203 ? -4.251 -19.216 -4.528 1.00 97.69 203 LEU A N 1
ATOM 1561 C CA . LEU A 1 203 ? -5.483 -19.236 -3.751 1.00 97.69 203 LEU A CA 1
ATOM 1562 C C . LEU A 1 203 ? -6.256 -17.942 -3.971 1.00 97.69 203 LEU A C 1
ATOM 1564 O O . LEU A 1 203 ? -5.667 -16.876 -4.129 1.00 97.69 203 LEU A O 1
ATOM 1568 N N . ARG A 1 204 ? -7.588 -18.014 -3.956 1.00 98.12 204 ARG A N 1
ATOM 1569 C CA . ARG A 1 204 ? -8.427 -16.813 -4.014 1.00 98.12 204 ARG A CA 1
ATOM 1570 C C . ARG A 1 204 ? -8.213 -15.963 -2.764 1.00 98.12 204 ARG A C 1
ATOM 1572 O O . ARG A 1 204 ? -8.420 -16.444 -1.654 1.00 98.12 204 ARG A O 1
ATOM 1579 N N . ALA A 1 205 ? -7.878 -14.699 -2.979 1.00 97.88 205 ALA A N 1
ATOM 1580 C CA . ALA A 1 205 ? -7.650 -13.729 -1.927 1.00 97.88 205 ALA A CA 1
ATOM 1581 C C . ALA A 1 205 ? -8.969 -13.211 -1.339 1.00 97.88 205 ALA A C 1
ATOM 1583 O O . ALA A 1 205 ? -9.992 -13.108 -2.029 1.00 97.88 205 ALA A O 1
ATOM 1584 N N . ARG A 1 206 ? -8.931 -12.832 -0.066 1.00 97.19 206 ARG A N 1
ATOM 1585 C CA . ARG A 1 206 ? -10.022 -12.193 0.667 1.00 97.19 206 ARG A CA 1
ATOM 1586 C C . ARG A 1 206 ? -9.516 -10.935 1.357 1.00 97.19 206 ARG A C 1
ATOM 1588 O O . ARG A 1 206 ? -8.339 -10.790 1.680 1.00 97.19 206 ARG A O 1
ATOM 1595 N N . GLN A 1 207 ? -10.430 -10.000 1.585 1.00 96.06 207 GLN A N 1
ATOM 1596 C CA . GLN A 1 207 ? -10.135 -8.868 2.450 1.00 96.06 207 GLN A CA 1
ATOM 1597 C C . GLN A 1 207 ? -9.806 -9.381 3.859 1.00 96.06 207 GLN A C 1
ATOM 1599 O O . GLN A 1 207 ? -10.527 -10.216 4.400 1.00 96.06 207 GLN A O 1
ATOM 1604 N N . GLY A 1 208 ? -8.732 -8.857 4.441 1.00 91.88 208 GLY A N 1
ATOM 1605 C CA . GLY A 1 208 ? -8.192 -9.282 5.727 1.00 91.88 208 GLY A CA 1
ATOM 1606 C C . GLY A 1 208 ? -7.091 -10.337 5.626 1.00 91.88 208 GLY A C 1
ATOM 1607 O O . GLY A 1 208 ? -6.437 -10.592 6.634 1.00 91.88 208 GLY A O 1
ATOM 1608 N N . ASP A 1 209 ? -6.842 -10.912 4.443 1.00 94.06 209 ASP A N 1
ATOM 1609 C CA . ASP A 1 209 ? -5.752 -11.870 4.264 1.00 94.06 209 ASP A CA 1
ATOM 1610 C C . ASP A 1 209 ? -4.408 -11.220 4.615 1.00 94.06 209 ASP A C 1
ATOM 1612 O O . ASP A 1 209 ? -4.033 -10.172 4.076 1.00 94.06 209 ASP A O 1
ATOM 1616 N N . LEU A 1 210 ? -3.681 -11.867 5.523 1.00 93.69 210 LEU A N 1
ATOM 1617 C CA . LEU A 1 210 ? -2.328 -11.486 5.907 1.00 93.69 210 LEU A CA 1
ATOM 1618 C C . LEU A 1 210 ? -1.343 -12.015 4.867 1.00 93.69 210 LEU A C 1
ATOM 1620 O O . LEU A 1 210 ? -1.486 -13.145 4.397 1.00 93.69 210 LEU A O 1
ATOM 1624 N N . LEU A 1 211 ? -0.343 -11.215 4.514 1.00 95.31 211 LEU A N 1
ATOM 1625 C CA . LEU A 1 211 ? 0.677 -11.538 3.522 1.00 95.31 211 LEU A CA 1
ATOM 1626 C C . LEU A 1 211 ? 2.050 -11.597 4.183 1.00 95.31 211 LEU A C 1
ATOM 1628 O O . LEU A 1 211 ? 2.402 -10.707 4.955 1.00 95.31 211 LEU A O 1
ATOM 1632 N N . ASN A 1 212 ? 2.828 -12.621 3.859 1.00 93.81 212 ASN A N 1
ATOM 1633 C CA . ASN A 1 212 ? 4.223 -12.736 4.265 1.00 93.81 212 ASN A CA 1
ATOM 1634 C C . ASN A 1 212 ? 5.145 -12.071 3.244 1.00 93.81 212 ASN A C 1
ATOM 1636 O O . ASN A 1 212 ? 4.766 -11.832 2.095 1.00 93.81 212 ASN A O 1
ATOM 1640 N N . ALA A 1 213 ? 6.391 -11.827 3.652 1.00 90.94 213 ALA A N 1
ATOM 1641 C CA . ALA A 1 213 ? 7.447 -11.650 2.667 1.00 90.94 213 ALA A CA 1
ATOM 1642 C C . ALA A 1 213 ? 7.497 -12.896 1.763 1.00 90.94 213 ALA A C 1
ATOM 1644 O O . ALA A 1 213 ? 7.242 -14.007 2.228 1.00 90.94 213 ALA A O 1
ATOM 1645 N N . THR A 1 214 ? 7.830 -12.711 0.488 1.00 93.38 214 THR A N 1
ATOM 1646 C CA . THR A 1 214 ? 7.828 -13.710 -0.599 1.00 93.38 214 THR A CA 1
ATOM 1647 C C . THR A 1 214 ? 6.456 -14.163 -1.113 1.00 93.38 214 THR A C 1
ATOM 1649 O O . THR A 1 214 ? 6.399 -14.930 -2.076 1.00 93.38 214 THR A O 1
ATOM 1652 N N . ASP A 1 215 ? 5.349 -13.687 -0.530 1.00 97.06 215 ASP A N 1
ATOM 1653 C CA . ASP A 1 215 ? 4.023 -13.929 -1.103 1.00 97.06 215 ASP A CA 1
ATOM 1654 C C . ASP A 1 215 ? 3.873 -13.174 -2.433 1.00 97.06 215 ASP A C 1
ATOM 1656 O O . ASP A 1 215 ? 4.268 -12.009 -2.561 1.00 97.06 215 ASP A O 1
ATOM 1660 N N . LEU A 1 216 ? 3.231 -13.818 -3.409 1.00 98.06 216 LEU A N 1
ATOM 1661 C CA . LEU A 1 216 ? 2.816 -13.172 -4.647 1.00 98.06 216 LEU A CA 1
ATOM 1662 C C . LEU A 1 216 ? 1.339 -12.803 -4.593 1.00 98.06 216 LEU A C 1
ATOM 1664 O O . LEU A 1 216 ? 0.509 -13.573 -4.108 1.00 98.06 216 LEU A O 1
ATOM 1668 N N . VAL A 1 217 ? 1.004 -11.656 -5.172 1.00 98.44 217 VAL A N 1
ATOM 1669 C CA . VAL A 1 217 ? -0.372 -11.201 -5.375 1.00 98.44 217 VAL A CA 1
ATOM 1670 C C . VAL A 1 217 ? -0.578 -10.963 -6.860 1.00 98.44 217 VAL A C 1
ATOM 1672 O O . VAL A 1 217 ? 0.217 -10.259 -7.483 1.00 98.44 217 VAL A O 1
ATOM 1675 N N . ARG A 1 218 ? -1.654 -11.520 -7.420 1.00 98.50 218 ARG A N 1
ATOM 1676 C CA . ARG A 1 218 ? -2.075 -11.245 -8.795 1.00 98.50 218 ARG A CA 1
ATOM 1677 C C . ARG A 1 218 ? -3.527 -10.800 -8.874 1.00 98.50 218 ARG A C 1
ATOM 1679 O O . ARG A 1 218 ? -4.366 -11.242 -8.086 1.00 98.50 218 ARG A O 1
ATOM 1686 N N . THR A 1 219 ? -3.812 -9.948 -9.843 1.00 98.81 219 THR A N 1
ATOM 1687 C CA . THR A 1 219 ? -5.142 -9.431 -10.170 1.00 98.81 219 THR A CA 1
ATOM 1688 C C . THR A 1 219 ? -5.487 -9.809 -11.610 1.00 98.81 219 THR A C 1
ATOM 1690 O O . THR A 1 219 ? -4.623 -9.784 -12.478 1.00 98.81 219 THR A O 1
ATOM 1693 N N . GLY A 1 220 ? -6.745 -10.167 -11.874 1.00 98.50 220 GLY A N 1
ATOM 1694 C CA . GLY A 1 220 ? -7.256 -10.303 -13.247 1.00 98.50 220 GLY A CA 1
ATOM 1695 C C . GLY A 1 220 ? -7.539 -8.956 -13.939 1.00 98.50 220 GLY A C 1
ATOM 1696 O O . GLY A 1 220 ? -7.427 -7.888 -13.332 1.00 98.50 220 GLY A O 1
ATOM 1697 N N . ASP A 1 221 ? -7.995 -9.007 -15.193 1.00 96.94 221 ASP A N 1
ATOM 1698 C CA . ASP A 1 221 ? -8.156 -7.866 -16.126 1.00 96.94 221 ASP A CA 1
ATOM 1699 C C . ASP A 1 221 ? -9.112 -6.752 -15.676 1.00 96.94 221 ASP A C 1
ATOM 1701 O O . ASP A 1 221 ? -9.125 -5.646 -16.210 1.00 96.94 221 ASP A O 1
ATOM 1705 N N . SER A 1 222 ? -9.972 -7.026 -14.701 1.00 96.50 222 SER A N 1
ATOM 1706 C CA . SER A 1 222 ? -10.899 -6.040 -14.129 1.00 96.50 222 SER A CA 1
ATOM 1707 C C . SER A 1 222 ? -10.838 -5.998 -12.608 1.00 96.50 222 SER A C 1
ATOM 1709 O O . SER A 1 222 ? -11.747 -5.471 -11.955 1.00 96.50 222 SER A O 1
ATOM 1711 N N . SER A 1 223 ? -9.794 -6.588 -12.044 1.00 98.19 223 SER A N 1
ATOM 1712 C CA . SER A 1 223 ? -9.624 -6.765 -10.614 1.00 98.19 223 SER A CA 1
ATOM 1713 C C . SER A 1 223 ? -8.697 -5.706 -10.047 1.00 98.19 223 SER A C 1
ATOM 1715 O O . SER A 1 223 ? -7.897 -5.101 -10.757 1.00 98.19 223 SER A O 1
ATOM 1717 N N . ARG A 1 224 ? -8.822 -5.456 -8.746 1.00 98.44 224 ARG A N 1
ATOM 1718 C CA . ARG A 1 224 ? -7.924 -4.558 -8.015 1.00 98.44 224 ARG A CA 1
ATOM 1719 C C . ARG A 1 224 ? -7.724 -5.084 -6.611 1.00 98.44 224 ARG A C 1
ATOM 1721 O O . ARG A 1 224 ? -8.641 -5.659 -6.025 1.00 98.44 224 ARG A O 1
ATOM 1728 N N . ALA A 1 225 ? -6.555 -4.821 -6.054 1.00 98.56 225 ALA A N 1
ATOM 1729 C CA . ALA A 1 225 ? -6.280 -5.085 -4.652 1.00 98.56 225 ALA A CA 1
ATOM 1730 C C . ALA A 1 225 ? -5.681 -3.846 -3.997 1.00 98.56 225 ALA A C 1
ATOM 1732 O O . ALA A 1 225 ? -4.964 -3.078 -4.636 1.00 98.56 225 ALA A O 1
ATOM 1733 N N . ARG A 1 226 ? -5.957 -3.649 -2.711 1.00 98.38 226 ARG A N 1
ATOM 1734 C CA . ARG A 1 226 ? -5.265 -2.658 -1.889 1.00 98.38 226 ARG A CA 1
ATOM 1735 C C . ARG A 1 226 ? -4.574 -3.385 -0.750 1.00 98.38 226 ARG A C 1
ATOM 1737 O O . ARG A 1 226 ? -5.219 -4.122 -0.008 1.00 98.38 226 ARG A O 1
ATOM 1744 N N . ILE A 1 227 ? -3.275 -3.163 -0.638 1.00 97.56 227 ILE A N 1
ATOM 1745 C CA . ILE A 1 227 ? -2.383 -3.795 0.325 1.00 97.56 227 ILE A CA 1
ATOM 1746 C C . ILE A 1 227 ? -1.841 -2.704 1.237 1.00 97.56 227 ILE A C 1
ATOM 1748 O O . ILE A 1 227 ? -1.305 -1.706 0.757 1.00 97.56 227 ILE A O 1
ATOM 1752 N N . GLU A 1 228 ? -1.984 -2.897 2.540 1.00 94.56 228 GLU A N 1
ATOM 1753 C CA . GLU A 1 228 ? -1.405 -2.034 3.565 1.00 94.56 228 GLU A CA 1
ATOM 1754 C C . GLU A 1 228 ? -0.242 -2.773 4.225 1.00 94.56 228 GLU A C 1
ATOM 1756 O O . GLU A 1 228 ? -0.411 -3.891 4.713 1.00 94.56 228 GLU A O 1
ATOM 1761 N N . PHE A 1 229 ? 0.945 -2.175 4.191 1.00 92.19 229 PHE A N 1
ATOM 1762 C CA . PHE A 1 229 ? 2.143 -2.766 4.770 1.00 92.19 229 PHE A CA 1
ATOM 1763 C C . PHE A 1 229 ? 2.190 -2.572 6.276 1.00 92.19 229 PHE A C 1
ATOM 1765 O O . PHE A 1 229 ? 1.660 -1.606 6.834 1.00 92.19 229 PHE A O 1
ATOM 1772 N N . MET A 1 230 ? 2.884 -3.502 6.927 1.00 87.94 230 MET A N 1
ATOM 1773 C CA . MET A 1 230 ? 3.079 -3.488 8.362 1.00 87.94 230 MET A CA 1
ATOM 1774 C C . MET A 1 230 ? 4.233 -2.543 8.779 1.00 87.94 230 MET A C 1
ATOM 1776 O O . MET A 1 230 ? 5.106 -2.944 9.532 1.00 87.94 230 MET A O 1
ATOM 1780 N N . ASP A 1 231 ? 4.290 -1.301 8.263 1.00 83.94 231 ASP A N 1
ATOM 1781 C CA . ASP A 1 231 ? 5.331 -0.287 8.556 1.00 83.94 231 ASP A CA 1
ATOM 1782 C C . ASP A 1 231 ? 4.832 1.074 9.123 1.00 83.94 231 ASP A C 1
ATOM 1784 O O . ASP A 1 231 ? 5.480 2.118 8.973 1.00 83.94 231 ASP A O 1
ATOM 1788 N N . ARG A 1 232 ? 3.680 1.089 9.792 1.00 82.25 232 ARG A N 1
ATOM 1789 C CA . ARG A 1 232 ? 3.073 2.251 10.453 1.00 82.25 232 ARG A CA 1
ATOM 1790 C C . ARG A 1 232 ? 3.733 2.471 11.812 1.00 82.25 232 ARG A C 1
ATOM 1792 O O . ARG A 1 232 ? 3.723 1.594 12.667 1.00 82.25 232 ARG A O 1
ATOM 1799 N N . PHE A 1 233 ? 4.178 3.700 12.054 1.00 75.19 233 PHE A N 1
ATOM 1800 C CA . PHE A 1 233 ? 4.620 4.147 13.375 1.00 75.19 233 PHE A CA 1
ATOM 1801 C C . PHE A 1 233 ? 3.867 5.416 13.762 1.00 75.19 233 PHE A C 1
ATOM 1803 O O . PHE A 1 233 ? 4.112 6.490 13.198 1.00 75.19 233 PHE A O 1
ATOM 1810 N N . GLN A 1 234 ? 2.943 5.281 14.716 1.00 70.25 234 GLN A N 1
ATOM 1811 C CA . GLN A 1 234 ? 2.070 6.364 15.172 1.00 70.25 234 GLN A CA 1
ATOM 1812 C C . GLN A 1 234 ? 2.852 7.481 15.881 1.00 70.25 234 GLN A C 1
ATOM 1814 O O . GLN A 1 234 ? 2.557 8.657 15.677 1.00 70.25 234 GLN A O 1
ATOM 1819 N N . SER A 1 235 ? 3.879 7.118 16.653 1.00 66.25 235 SER A N 1
ATOM 1820 C CA . SER A 1 235 ? 4.771 8.028 17.393 1.00 66.25 235 SER A CA 1
ATOM 1821 C C . SER A 1 235 ? 5.426 9.104 16.523 1.00 66.25 235 SER A C 1
ATOM 1823 O O . SER A 1 235 ? 5.588 10.239 16.960 1.00 66.25 235 SER A O 1
ATOM 1825 N N . ILE A 1 236 ? 5.768 8.761 15.280 1.00 69.88 236 ILE A N 1
ATOM 1826 C CA . ILE A 1 236 ? 6.387 9.666 14.302 1.00 69.88 236 ILE A CA 1
ATOM 1827 C C . ILE A 1 236 ? 5.401 10.107 13.212 1.00 69.88 236 ILE A C 1
ATOM 1829 O O . ILE A 1 236 ? 5.813 10.584 12.156 1.00 69.88 236 ILE A O 1
ATOM 1833 N N . ASN A 1 237 ? 4.096 9.920 13.446 1.00 72.94 237 ASN A N 1
ATOM 1834 C CA . ASN A 1 237 ? 3.019 10.235 12.505 1.00 72.94 237 ASN A CA 1
ATOM 1835 C C . ASN A 1 237 ? 3.255 9.647 11.097 1.00 72.94 237 ASN A C 1
ATOM 1837 O O . ASN A 1 237 ? 2.925 10.256 10.075 1.00 72.94 237 ASN A O 1
ATOM 1841 N N . SER A 1 238 ? 3.863 8.459 11.034 1.00 75.38 238 SER A N 1
ATOM 1842 C CA . SER A 1 238 ? 4.084 7.756 9.775 1.00 75.38 238 SER A CA 1
ATOM 1843 C C . SER A 1 238 ? 2.902 6.828 9.515 1.00 75.38 238 SER A C 1
ATOM 1845 O O . SER A 1 238 ? 2.638 5.880 10.258 1.00 75.38 238 SER A O 1
ATOM 1847 N N . GLY A 1 239 ? 2.138 7.142 8.470 1.00 81.81 239 GLY A N 1
ATOM 1848 C CA . GLY A 1 239 ? 1.115 6.234 7.963 1.00 81.81 239 GLY A CA 1
ATOM 1849 C C . GLY A 1 239 ? 1.755 4.996 7.326 1.00 81.81 239 GLY A C 1
ATOM 1850 O O . GLY A 1 239 ? 2.926 5.054 6.944 1.00 81.81 239 GLY A O 1
ATOM 1851 N N . PRO A 1 240 ? 1.007 3.897 7.179 1.00 87.38 240 PRO A N 1
ATOM 1852 C CA . PRO A 1 240 ? 1.505 2.713 6.490 1.00 87.38 240 PRO A CA 1
ATOM 1853 C C . PRO A 1 240 ? 1.829 3.038 5.028 1.00 87.38 240 PRO A C 1
ATOM 1855 O O . PRO A 1 240 ? 1.203 3.912 4.414 1.00 87.38 240 PRO A O 1
ATOM 1858 N N . SER A 1 241 ? 2.784 2.317 4.454 1.00 91.19 241 SER A N 1
ATOM 1859 C CA . SER A 1 241 ? 2.919 2.224 3.009 1.00 91.19 241 SER A CA 1
ATOM 1860 C C . SER A 1 241 ? 1.746 1.428 2.444 1.00 91.19 241 SER A C 1
ATOM 1862 O O . SER A 1 241 ? 1.352 0.386 2.966 1.00 91.19 241 SER A O 1
ATOM 1864 N N . VAL A 1 242 ? 1.153 1.944 1.374 1.00 95.06 242 VAL A N 1
ATOM 1865 C CA . VAL A 1 242 ? -0.028 1.362 0.745 1.00 95.06 242 VAL A CA 1
ATOM 1866 C C . VAL A 1 242 ? 0.232 1.174 -0.735 1.00 95.06 242 VAL A C 1
ATOM 1868 O O . VAL A 1 242 ? 0.593 2.121 -1.430 1.00 95.06 242 VAL A O 1
ATOM 1871 N N . ILE A 1 243 ? -0.015 -0.036 -1.227 1.00 97.56 243 ILE A N 1
ATOM 1872 C CA . ILE A 1 243 ? -0.007 -0.345 -2.654 1.00 97.56 243 ILE A CA 1
ATOM 1873 C C . ILE A 1 243 ? -1.437 -0.606 -3.108 1.00 97.56 243 ILE A C 1
ATOM 1875 O O . ILE A 1 243 ? -2.157 -1.411 -2.524 1.00 97.56 243 ILE A O 1
ATOM 1879 N N . THR A 1 244 ? -1.844 0.058 -4.183 1.00 98.50 244 THR A N 1
ATOM 1880 C CA . THR A 1 244 ? -3.009 -0.341 -4.971 1.00 98.50 244 THR A CA 1
ATOM 1881 C C . THR A 1 244 ? -2.513 -1.091 -6.195 1.00 98.50 244 THR A C 1
ATOM 1883 O O . THR A 1 244 ? -1.815 -0.515 -7.023 1.00 98.50 244 THR A O 1
ATOM 1886 N N . VAL A 1 245 ? -2.859 -2.368 -6.290 1.00 98.69 245 VAL A N 1
ATOM 1887 C CA . VAL A 1 245 ? -2.546 -3.241 -7.420 1.00 98.69 245 VAL A CA 1
ATOM 1888 C C . VAL A 1 245 ? -3.663 -3.093 -8.447 1.00 98.69 245 VAL A C 1
ATOM 1890 O O . VAL A 1 245 ? -4.837 -3.319 -8.129 1.00 98.69 245 VAL A O 1
ATOM 1893 N N . GLY A 1 246 ? -3.299 -2.630 -9.641 1.00 98.44 246 GLY A N 1
ATOM 1894 C CA . GLY A 1 246 ? -4.209 -2.408 -10.759 1.00 98.44 246 GLY A CA 1
ATOM 1895 C C . GLY A 1 246 ? -4.646 -3.711 -11.432 1.00 98.44 246 GLY A C 1
ATOM 1896 O O . GLY A 1 246 ? -4.342 -4.791 -10.926 1.00 98.44 246 GLY A O 1
ATOM 1897 N N . PRO A 1 247 ? -5.382 -3.625 -12.546 1.00 98.19 247 PRO A N 1
ATOM 1898 C CA . PRO A 1 247 ? -5.757 -4.791 -13.340 1.00 98.19 247 PRO A CA 1
ATOM 1899 C C . PRO A 1 247 ? -4.553 -5.475 -13.996 1.00 98.19 247 PRO A C 1
ATOM 1901 O O . PRO A 1 247 ? -3.538 -4.824 -14.240 1.00 98.19 247 PRO A O 1
ATOM 1904 N N . ASP A 1 248 ? -4.694 -6.776 -14.257 1.00 97.88 248 ASP A N 1
ATOM 1905 C CA . ASP A 1 248 ? -3.682 -7.657 -14.867 1.00 97.88 248 ASP A CA 1
ATOM 1906 C C . ASP A 1 248 ? -2.256 -7.489 -14.303 1.00 97.88 248 ASP A C 1
ATOM 1908 O O . ASP A 1 248 ? -1.246 -7.526 -15.006 1.00 97.88 248 ASP A O 1
ATOM 1912 N N . ALA A 1 249 ? -2.155 -7.276 -12.995 1.00 98.69 249 ALA A N 1
ATOM 1913 C CA . ALA A 1 249 ? -0.888 -7.023 -12.338 1.00 98.69 249 ALA A CA 1
ATOM 1914 C C . ALA A 1 249 ? -0.451 -8.232 -11.521 1.00 98.69 249 ALA A C 1
ATOM 1916 O O . ALA A 1 249 ? -1.259 -8.990 -10.981 1.00 98.69 249 ALA A O 1
ATOM 1917 N N . THR A 1 250 ? 0.859 -8.428 -11.420 1.00 98.62 250 THR A N 1
ATOM 1918 C CA . THR A 1 250 ? 1.444 -9.418 -10.516 1.00 98.62 250 THR A CA 1
ATOM 1919 C C . THR A 1 250 ? 2.620 -8.797 -9.791 1.00 98.62 250 THR A C 1
ATOM 1921 O O . THR A 1 250 ? 3.535 -8.259 -10.415 1.00 98.62 250 THR A O 1
ATOM 1924 N N . ILE A 1 251 ? 2.595 -8.892 -8.466 1.00 98.50 251 ILE A N 1
ATOM 1925 C CA . ILE A 1 251 ? 3.669 -8.424 -7.596 1.00 98.50 251 ILE A CA 1
ATOM 1926 C C . ILE A 1 251 ? 4.113 -9.529 -6.641 1.00 98.50 251 ILE A C 1
ATOM 1928 O O . ILE A 1 251 ? 3.340 -10.429 -6.315 1.00 98.50 251 ILE A O 1
ATOM 1932 N N . ASN A 1 252 ? 5.344 -9.424 -6.161 1.00 97.44 252 ASN A N 1
ATOM 1933 C CA . ASN A 1 252 ? 5.917 -10.244 -5.104 1.00 97.44 252 ASN A CA 1
ATOM 1934 C C . ASN A 1 252 ? 6.395 -9.326 -3.971 1.00 97.44 252 ASN A C 1
ATOM 1936 O O . ASN A 1 252 ? 7.118 -8.356 -4.206 1.00 97.44 252 ASN A O 1
ATOM 1940 N N . LEU A 1 253 ? 5.998 -9.628 -2.736 1.00 95.69 253 LEU A N 1
ATOM 1941 C CA . LEU A 1 253 ? 6.428 -8.914 -1.534 1.00 95.69 253 LEU A CA 1
ATOM 1942 C C . LEU A 1 253 ? 7.834 -9.389 -1.137 1.00 95.69 253 LEU A C 1
ATOM 1944 O O . LEU A 1 253 ? 8.019 -10.019 -0.101 1.00 95.69 253 LEU A O 1
ATOM 1948 N N . ALA A 1 254 ? 8.817 -9.133 -1.998 1.00 93.25 254 ALA A N 1
ATOM 1949 C CA . ALA A 1 254 ? 10.124 -9.781 -1.986 1.00 93.25 254 ALA A CA 1
ATOM 1950 C C . ALA A 1 254 ? 10.845 -9.715 -0.635 1.00 93.25 254 ALA A C 1
ATOM 1952 O O . ALA A 1 254 ? 11.322 -10.735 -0.140 1.00 93.25 254 ALA A O 1
ATOM 1953 N N . GLU A 1 255 ? 10.912 -8.532 -0.024 1.00 91.38 255 GLU A N 1
ATOM 1954 C CA . GLU A 1 255 ? 11.534 -8.367 1.286 1.00 91.38 255 GLU A CA 1
ATOM 1955 C C . GLU A 1 255 ? 10.788 -7.345 2.129 1.00 91.38 255 GLU A C 1
ATOM 1957 O O . GLU A 1 255 ? 10.383 -6.284 1.652 1.00 91.38 255 GLU A O 1
ATOM 1962 N N . PHE A 1 256 ? 10.665 -7.635 3.419 1.00 89.12 256 PHE A N 1
ATOM 1963 C CA . PHE A 1 256 ? 10.104 -6.695 4.368 1.00 89.12 256 PHE A CA 1
ATOM 1964 C C . PHE A 1 256 ? 10.765 -6.859 5.733 1.00 89.12 256 PHE A C 1
ATOM 1966 O O . PHE A 1 256 ? 10.726 -7.926 6.342 1.00 89.12 256 PHE A O 1
ATOM 1973 N N . LYS A 1 257 ? 11.403 -5.791 6.202 1.00 84.88 257 LYS A N 1
ATOM 1974 C CA . LYS A 1 257 ? 12.114 -5.720 7.470 1.00 84.88 257 LYS A CA 1
ATOM 1975 C C . LYS A 1 257 ? 11.878 -4.360 8.105 1.00 84.88 257 LYS A C 1
ATOM 1977 O O . LYS A 1 257 ? 12.240 -3.314 7.561 1.00 84.88 257 LYS A O 1
ATOM 1982 N N . ILE A 1 258 ? 11.338 -4.402 9.309 1.00 79.38 258 ILE A N 1
ATOM 1983 C CA . ILE A 1 258 ? 11.133 -3.248 10.174 1.00 79.38 258 ILE A CA 1
ATOM 1984 C C . ILE A 1 258 ? 11.801 -3.531 11.515 1.00 79.38 258 ILE A C 1
ATOM 1986 O O . ILE A 1 258 ? 12.001 -4.681 11.898 1.00 79.38 258 ILE A O 1
ATOM 1990 N N . ASP A 1 259 ? 12.152 -2.472 12.224 1.00 77.50 259 ASP A N 1
ATOM 1991 C CA . ASP A 1 259 ? 12.614 -2.525 13.600 1.00 77.50 259 ASP A CA 1
ATOM 1992 C C . ASP A 1 259 ? 11.601 -1.774 14.447 1.00 77.50 259 ASP A C 1
ATOM 1994 O O . ASP A 1 259 ? 11.594 -0.544 14.514 1.00 77.50 259 ASP A O 1
ATOM 1998 N N . LEU A 1 260 ? 10.708 -2.549 15.058 1.00 70.50 260 LEU A N 1
ATOM 1999 C CA . LEU A 1 260 ? 9.651 -2.029 15.916 1.00 70.50 260 LEU A CA 1
ATOM 2000 C C . LEU A 1 260 ? 10.188 -1.377 17.191 1.00 70.50 260 LEU A C 1
ATOM 2002 O O . LEU A 1 260 ? 9.532 -0.496 17.745 1.00 70.50 260 LEU A O 1
ATOM 2006 N N . ARG A 1 261 ? 11.364 -1.803 17.672 1.00 73.38 261 ARG A N 1
ATOM 2007 C CA . ARG A 1 261 ? 11.954 -1.281 18.907 1.00 73.38 261 ARG A CA 1
ATOM 2008 C C . ARG A 1 261 ? 12.458 0.141 18.697 1.00 73.38 261 ARG A C 1
ATOM 2010 O O . ARG A 1 261 ? 12.218 0.997 19.540 1.00 73.38 261 ARG A O 1
ATOM 2017 N N . ASN A 1 262 ? 13.116 0.379 17.566 1.00 74.06 262 ASN A N 1
ATOM 2018 C CA . ASN A 1 262 ? 13.652 1.691 17.208 1.00 74.06 262 ASN A CA 1
ATOM 2019 C C . ASN A 1 262 ? 12.713 2.501 16.300 1.00 74.06 262 ASN A C 1
ATOM 2021 O O . ASN A 1 262 ? 13.056 3.620 15.927 1.00 74.06 262 ASN A O 1
ATOM 2025 N N . GLN A 1 263 ? 11.547 1.949 15.946 1.00 72.31 263 GLN A N 1
ATOM 2026 C CA . GLN A 1 263 ? 10.547 2.561 15.062 1.00 72.31 263 GLN A CA 1
ATOM 2027 C C . GLN A 1 263 ? 11.123 2.940 13.690 1.00 72.31 263 GLN A C 1
ATOM 2029 O O . GLN A 1 263 ? 10.878 4.020 13.150 1.00 72.31 263 GLN A O 1
ATOM 2034 N N . GLN A 1 264 ? 11.932 2.040 13.128 1.00 75.31 264 GLN A N 1
ATOM 2035 C CA . GLN A 1 264 ? 12.626 2.254 11.863 1.00 75.31 264 GLN A CA 1
ATOM 2036 C C . GLN A 1 264 ? 12.161 1.271 10.797 1.00 75.31 264 GLN A C 1
ATOM 2038 O O . GLN A 1 264 ? 12.073 0.062 11.012 1.00 75.31 264 GLN A O 1
ATOM 2043 N N . ARG A 1 265 ? 11.925 1.799 9.597 1.00 76.75 265 ARG A N 1
ATOM 2044 C CA . ARG A 1 265 ? 11.756 0.992 8.391 1.00 76.75 265 ARG A CA 1
ATOM 2045 C C . ARG A 1 265 ? 13.149 0.678 7.850 1.00 76.75 265 ARG A C 1
ATOM 2047 O O . ARG A 1 265 ? 13.862 1.598 7.454 1.00 76.75 265 ARG A O 1
ATOM 2054 N N . HIS A 1 266 ? 13.554 -0.591 7.870 1.00 75.75 266 HIS A N 1
A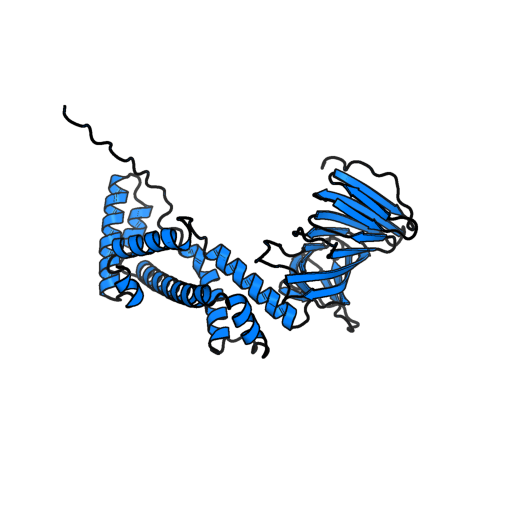TOM 2055 C CA . HIS A 1 266 ? 14.878 -0.990 7.374 1.00 75.75 266 HIS A CA 1
ATOM 2056 C C . HIS A 1 266 ? 14.845 -1.288 5.884 1.00 75.75 266 HIS A C 1
ATOM 2058 O O . HIS A 1 266 ? 15.719 -0.830 5.151 1.00 75.75 266 HIS A O 1
ATOM 2064 N N . LYS A 1 267 ? 13.858 -2.070 5.438 1.00 82.81 267 LYS A N 1
ATOM 2065 C CA . LYS A 1 267 ? 13.748 -2.486 4.042 1.00 82.81 267 LYS A CA 1
ATOM 2066 C C . LYS A 1 267 ? 12.325 -2.923 3.721 1.00 82.81 267 LYS A C 1
ATOM 2068 O O . LYS A 1 267 ? 11.797 -3.815 4.367 1.00 82.81 267 LYS A O 1
ATOM 2073 N N . GLY A 1 268 ? 11.7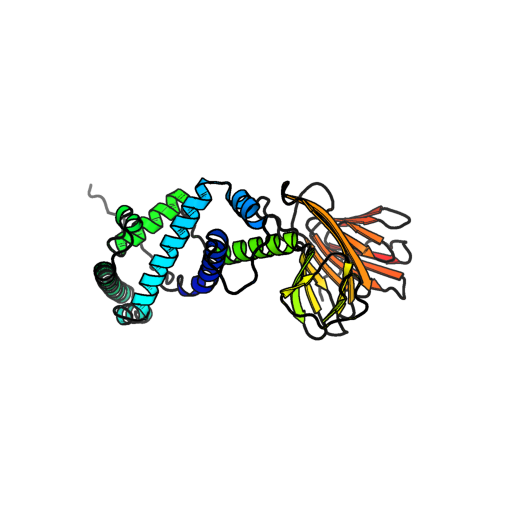29 -2.335 2.703 1.00 89.00 268 GLY A N 1
ATOM 2074 C CA . GLY A 1 268 ? 10.526 -2.815 2.041 1.00 89.00 268 GLY A CA 1
ATOM 2075 C C . GLY A 1 268 ? 10.848 -2.898 0.562 1.00 89.00 268 GLY A C 1
ATOM 2076 O O . GLY A 1 268 ? 11.271 -1.905 -0.024 1.00 89.00 268 GLY A O 1
ATOM 2077 N N . LEU A 1 269 ? 10.718 -4.078 -0.023 1.00 94.25 269 LEU A N 1
ATOM 2078 C CA . LEU A 1 269 ? 10.994 -4.322 -1.426 1.00 94.25 269 LEU A CA 1
ATOM 2079 C C . LEU A 1 269 ? 9.831 -5.093 -2.026 1.00 94.25 269 LEU A C 1
ATOM 2081 O O . LEU A 1 269 ? 9.490 -6.182 -1.563 1.00 94.25 269 LEU A O 1
ATOM 2085 N N . VAL A 1 270 ? 9.257 -4.521 -3.075 1.00 97.19 270 VAL A N 1
ATOM 2086 C CA . VAL A 1 270 ? 8.229 -5.164 -3.884 1.00 97.19 270 VAL A CA 1
ATOM 2087 C C . VAL A 1 270 ? 8.778 -5.359 -5.283 1.00 97.19 270 VAL A C 1
ATOM 2089 O O . VAL A 1 270 ? 9.201 -4.399 -5.924 1.00 97.19 270 VAL A O 1
ATOM 2092 N N . ASP A 1 271 ? 8.746 -6.597 -5.754 1.00 98.25 271 ASP A N 1
ATOM 2093 C CA . ASP A 1 271 ? 9.027 -6.918 -7.144 1.00 98.25 271 ASP A CA 1
ATOM 2094 C C . ASP A 1 271 ? 7.729 -6.828 -7.930 1.00 98.25 271 ASP A C 1
ATOM 2096 O O . ASP A 1 271 ? 6.745 -7.498 -7.620 1.00 98.25 271 ASP A O 1
ATOM 2100 N N . MET A 1 272 ? 7.723 -5.994 -8.954 1.00 98.06 272 MET A N 1
ATOM 2101 C CA . MET A 1 272 ? 6.624 -5.862 -9.885 1.00 98.06 272 MET A CA 1
ATOM 2102 C C . MET A 1 272 ? 6.950 -6.674 -11.131 1.00 98.06 272 MET A C 1
ATOM 2104 O O . MET A 1 272 ? 7.871 -6.345 -11.874 1.00 98.06 272 MET A O 1
ATOM 2108 N N . LEU A 1 273 ? 6.201 -7.758 -11.330 1.00 97.94 273 LEU A N 1
ATOM 2109 C CA . LEU A 1 273 ? 6.433 -8.707 -12.417 1.00 97.94 273 LEU A CA 1
ATOM 2110 C C . LEU A 1 273 ? 5.689 -8.304 -13.690 1.00 97.94 273 LEU A C 1
ATOM 2112 O O . LEU A 1 273 ? 6.180 -8.575 -14.778 1.00 97.94 273 LEU A O 1
ATOM 2116 N N . LYS A 1 274 ? 4.521 -7.661 -13.548 1.00 98.38 274 LYS A N 1
ATOM 2117 C CA . LYS A 1 274 ? 3.762 -7.047 -14.647 1.00 98.38 274 LYS A CA 1
ATOM 2118 C C . LYS A 1 274 ? 2.636 -6.133 -14.151 1.00 98.38 274 LYS A C 1
ATOM 2120 O O . LYS A 1 274 ? 2.233 -6.227 -12.985 1.00 98.38 274 LYS A O 1
ATOM 2125 N N . GLY A 1 275 ? 2.086 -5.331 -15.061 1.00 98.25 275 GLY A N 1
ATOM 2126 C CA . GLY A 1 275 ? 0.832 -4.585 -14.915 1.00 98.25 275 GLY A CA 1
ATOM 2127 C C . GLY A 1 275 ? 1.034 -3.180 -14.360 1.00 98.25 275 GLY A C 1
ATOM 2128 O O . GLY A 1 275 ? 1.986 -2.500 -14.731 1.00 98.25 275 GLY A O 1
ATOM 2129 N N . ALA A 1 276 ? 0.152 -2.734 -13.461 1.00 98.19 276 ALA A N 1
ATOM 2130 C CA . ALA A 1 276 ? 0.214 -1.408 -12.841 1.00 98.19 276 ALA A CA 1
ATOM 2131 C C . ALA A 1 276 ? 0.080 -1.466 -11.316 1.00 98.19 276 ALA A C 1
ATOM 2133 O O . ALA A 1 276 ? -0.746 -2.210 -10.782 1.00 98.19 276 ALA A O 1
ATOM 2134 N N . ILE A 1 277 ? 0.816 -0.608 -10.613 1.00 98.50 277 ILE A N 1
ATOM 2135 C CA . ILE A 1 277 ? 0.593 -0.314 -9.199 1.00 98.50 277 ILE A CA 1
ATOM 2136 C C . ILE A 1 277 ? 0.599 1.191 -8.938 1.00 98.50 277 ILE A C 1
ATOM 2138 O O . ILE A 1 277 ? 1.287 1.953 -9.612 1.00 98.50 277 ILE A O 1
ATOM 2142 N N . ARG A 1 278 ? -0.118 1.616 -7.897 1.00 97.94 278 ARG A N 1
ATOM 2143 C CA . ARG A 1 278 ? 0.028 2.947 -7.301 1.00 97.94 278 ARG A CA 1
ATOM 2144 C C . ARG A 1 278 ? 0.473 2.817 -5.857 1.00 97.94 278 ARG A C 1
ATOM 2146 O O . ARG A 1 278 ? -0.169 2.111 -5.077 1.00 97.94 278 ARG A O 1
ATOM 2153 N N . VAL A 1 279 ? 1.554 3.497 -5.506 1.00 96.62 279 VAL A N 1
ATOM 2154 C CA . VAL A 1 279 ? 2.158 3.451 -4.178 1.00 96.62 279 VAL A CA 1
ATOM 2155 C C . VAL A 1 279 ? 1.934 4.782 -3.480 1.00 96.62 279 VAL A C 1
ATOM 2157 O O . VAL A 1 279 ? 2.295 5.834 -3.999 1.00 96.62 279 VAL A O 1
ATOM 2160 N N . PHE A 1 280 ? 1.380 4.709 -2.274 1.00 93.62 280 PHE A N 1
ATOM 2161 C CA . PHE A 1 280 ? 1.290 5.822 -1.342 1.00 93.62 280 PHE A CA 1
ATOM 2162 C C . PHE A 1 280 ? 2.149 5.499 -0.129 1.00 93.62 280 PHE A C 1
ATOM 2164 O O . PHE A 1 280 ? 1.866 4.548 0.599 1.00 93.62 280 PHE A O 1
ATOM 2171 N N . SER A 1 281 ? 3.185 6.288 0.122 1.00 88.44 281 SER A N 1
ATOM 2172 C CA . SER A 1 281 ? 4.020 6.130 1.314 1.00 88.44 281 SER A CA 1
ATOM 2173 C C . SER A 1 281 ? 4.037 7.424 2.108 1.00 88.44 281 SER A C 1
ATOM 2175 O O . SER A 1 281 ? 4.362 8.474 1.563 1.00 88.44 281 SER A O 1
ATOM 2177 N N . LYS A 1 282 ? 3.695 7.358 3.399 1.00 78.75 282 LYS A N 1
ATOM 2178 C CA . LYS A 1 282 ? 3.791 8.490 4.329 1.00 78.75 282 LYS A CA 1
ATOM 2179 C C . LYS A 1 282 ? 4.960 8.267 5.283 1.00 78.75 282 LYS A C 1
ATOM 2181 O O . LYS A 1 282 ? 4.959 7.296 6.031 1.00 78.75 282 LYS A O 1
ATOM 2186 N N . GLY A 1 283 ? 5.935 9.174 5.289 1.00 64.69 283 GLY A N 1
ATOM 2187 C CA . GLY A 1 283 ? 7.052 9.129 6.235 1.00 64.69 283 GLY A CA 1
ATOM 2188 C C . GLY A 1 283 ? 8.280 9.893 5.744 1.00 64.69 283 GLY A C 1
ATOM 2189 O O . GLY A 1 283 ? 8.759 9.669 4.635 1.00 64.69 283 GLY A O 1
ATOM 2190 N N . TRP A 1 284 ? 8.795 10.785 6.591 1.00 50.78 284 TRP A N 1
ATOM 2191 C CA . TRP A 1 284 ? 9.989 11.595 6.349 1.00 50.78 284 TRP A CA 1
ATOM 2192 C C . TRP A 1 284 ? 11.094 11.128 7.319 1.00 50.78 284 TRP A C 1
ATOM 2194 O O . TRP A 1 284 ? 11.188 11.629 8.430 1.00 50.78 284 TRP A O 1
ATOM 2204 N N . GLY A 1 285 ? 11.920 10.140 6.944 1.00 53.97 285 GLY A N 1
ATOM 2205 C CA . GLY A 1 285 ? 13.052 9.665 7.770 1.00 53.97 285 GLY A CA 1
ATOM 2206 C C . GLY A 1 285 ? 14.204 9.096 6.930 1.00 53.97 285 GLY A C 1
ATOM 2207 O O . GLY A 1 285 ? 13.964 8.289 6.048 1.00 53.97 285 GLY A O 1
ATOM 2208 N N . GLY A 1 286 ? 15.432 9.597 7.117 1.00 52.47 286 GLY A N 1
ATOM 2209 C CA . GLY A 1 286 ? 16.590 9.728 6.193 1.00 52.47 286 GLY A CA 1
ATOM 2210 C C . GLY A 1 286 ? 17.088 8.636 5.216 1.00 52.47 286 GLY A C 1
ATOM 2211 O O . GLY A 1 286 ? 18.147 8.862 4.649 1.00 52.47 286 GLY A O 1
ATOM 2212 N N . ARG A 1 287 ? 16.401 7.523 4.930 1.00 56.47 287 ARG A N 1
ATOM 2213 C CA . ARG A 1 287 ? 16.735 6.607 3.808 1.00 56.47 287 ARG A CA 1
ATOM 2214 C C . ARG A 1 287 ? 15.457 6.097 3.126 1.00 56.47 287 ARG A C 1
ATOM 2216 O O . ARG A 1 287 ? 14.412 6.064 3.772 1.00 56.47 287 ARG A O 1
ATOM 2223 N N . ALA A 1 288 ? 15.502 5.769 1.830 1.00 58.62 288 ALA A N 1
ATOM 2224 C CA . ALA A 1 288 ? 14.371 5.136 1.145 1.00 58.62 288 ALA A CA 1
ATOM 2225 C C . ALA A 1 288 ? 14.147 3.752 1.761 1.00 58.62 288 ALA A C 1
ATOM 2227 O O . ALA A 1 288 ? 14.985 2.866 1.625 1.00 58.62 288 ALA A O 1
ATOM 2228 N N . ALA A 1 289 ? 13.052 3.597 2.498 1.00 77.75 289 ALA A N 1
ATOM 2229 C CA . ALA A 1 289 ? 12.760 2.349 3.190 1.00 77.75 289 ALA A CA 1
ATOM 2230 C C . ALA A 1 289 ? 11.726 1.493 2.459 1.00 77.75 289 ALA A C 1
ATOM 2232 O O . ALA A 1 289 ? 11.425 0.394 2.909 1.00 77.75 289 ALA A O 1
ATOM 2233 N N . PHE A 1 290 ? 11.189 1.994 1.348 1.00 89.94 290 PHE A N 1
ATOM 2234 C CA . PHE A 1 290 ? 10.255 1.280 0.500 1.00 89.94 290 PHE A CA 1
ATOM 2235 C C . PHE A 1 290 ? 10.697 1.429 -0.949 1.00 89.94 290 PHE A C 1
ATOM 2237 O O . PHE A 1 290 ? 10.848 2.549 -1.432 1.00 89.94 290 PHE A O 1
ATOM 2244 N N . SER A 1 291 ? 10.901 0.317 -1.638 1.00 94.50 291 SER A N 1
ATOM 2245 C CA . SER A 1 291 ? 11.377 0.298 -3.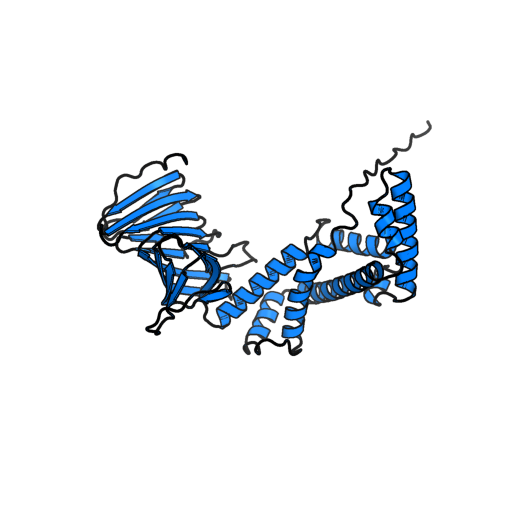011 1.00 94.50 291 SER A CA 1
ATOM 2246 C C . SER A 1 291 ? 10.538 -0.644 -3.855 1.00 94.50 291 SER A C 1
ATOM 2248 O O . SER A 1 291 ? 10.078 -1.687 -3.388 1.00 94.50 291 SER A O 1
ATOM 2250 N N . VAL A 1 292 ? 10.375 -0.282 -5.122 1.00 97.50 292 VAL A N 1
ATOM 2251 C CA . VAL A 1 292 ? 9.751 -1.134 -6.132 1.00 97.50 292 VAL A CA 1
ATOM 2252 C C . VAL A 1 292 ? 10.801 -1.482 -7.170 1.00 97.50 292 VAL A C 1
ATOM 2254 O O . VAL A 1 292 ? 11.413 -0.589 -7.758 1.00 97.50 292 VAL A O 1
ATOM 2257 N N . ARG A 1 293 ? 11.012 -2.774 -7.393 1.00 98.38 293 ARG A N 1
ATOM 2258 C CA . ARG A 1 293 ? 11.888 -3.289 -8.440 1.00 98.38 293 ARG A CA 1
ATOM 2259 C C . ARG A 1 293 ? 11.048 -3.830 -9.586 1.00 98.38 293 ARG A C 1
ATOM 2261 O O . ARG A 1 293 ? 10.040 -4.492 -9.378 1.00 98.38 293 ARG A O 1
ATOM 2268 N N . THR A 1 294 ? 11.493 -3.531 -10.790 1.00 98.56 294 THR A N 1
ATOM 2269 C CA . THR A 1 294 ? 10.953 -4.015 -12.065 1.00 98.56 294 THR A CA 1
ATOM 2270 C C . THR A 1 294 ? 12.078 -4.715 -12.825 1.00 98.56 294 THR A C 1
ATOM 2272 O O . THR A 1 294 ? 13.219 -4.714 -12.352 1.00 98.56 294 THR A O 1
ATOM 2275 N N . GLY A 1 295 ? 11.796 -5.272 -14.006 1.00 97.25 295 GLY A N 1
ATOM 2276 C CA . GLY A 1 295 ? 12.856 -5.799 -14.873 1.00 97.25 295 GLY A CA 1
ATOM 2277 C C . GLY A 1 295 ? 13.878 -4.738 -15.299 1.00 97.25 295 GLY A C 1
ATOM 2278 O O . GLY A 1 295 ? 15.056 -5.048 -15.452 1.00 97.25 295 GLY A O 1
ATOM 2279 N N . THR A 1 296 ? 13.467 -3.469 -15.393 1.00 97.88 296 THR A N 1
ATOM 2280 C CA . THR A 1 296 ? 14.315 -2.393 -15.931 1.00 97.88 296 THR A CA 1
ATOM 2281 C C . THR A 1 296 ? 15.012 -1.538 -14.877 1.00 97.88 296 THR A C 1
ATOM 2283 O O . THR A 1 296 ? 15.982 -0.847 -15.192 1.00 97.88 296 THR A O 1
ATOM 2286 N N . SER A 1 297 ? 14.484 -1.487 -13.652 1.00 98.12 297 SER A N 1
ATOM 2287 C CA . SER A 1 297 ? 14.882 -0.463 -12.677 1.00 98.12 297 SER A CA 1
ATOM 2288 C C . SER A 1 297 ? 14.427 -0.743 -11.244 1.00 98.12 297 SER A C 1
ATOM 2290 O O . SER A 1 297 ? 13.444 -1.445 -10.993 1.00 98.12 297 SER A O 1
ATOM 2292 N N . LEU A 1 298 ? 15.129 -0.120 -10.296 1.00 97.94 298 LEU A N 1
ATOM 2293 C CA . LEU A 1 298 ? 14.804 -0.037 -8.876 1.00 97.94 298 LEU A CA 1
ATOM 2294 C C . LEU A 1 298 ? 14.394 1.401 -8.534 1.00 97.94 298 LEU A C 1
ATOM 2296 O O . LEU A 1 298 ? 15.185 2.326 -8.678 1.00 97.94 298 LEU A O 1
ATOM 2300 N N . CYS A 1 299 ? 13.169 1.590 -8.052 1.00 97.31 299 CYS A N 1
ATOM 2301 C CA . CYS A 1 299 ? 12.635 2.886 -7.644 1.00 97.31 299 CYS A CA 1
ATOM 2302 C C . CYS A 1 299 ? 12.548 2.964 -6.117 1.00 97.31 299 CYS A C 1
ATOM 2304 O O . CYS A 1 299 ? 11.744 2.255 -5.511 1.00 97.31 299 CYS A O 1
ATOM 2306 N N . GLY A 1 300 ? 13.344 3.836 -5.498 1.00 94.62 300 GLY A N 1
ATOM 2307 C CA . GLY A 1 300 ? 13.286 4.154 -4.073 1.00 94.62 300 GLY A CA 1
ATOM 2308 C C . GLY A 1 300 ? 12.218 5.209 -3.779 1.00 94.62 300 GLY A C 1
ATOM 2309 O O . GLY A 1 300 ? 12.282 6.332 -4.278 1.00 94.62 300 GLY A O 1
ATOM 2310 N N . ILE A 1 301 ? 11.237 4.853 -2.951 1.00 91.88 301 ILE A N 1
ATOM 2311 C CA . ILE A 1 301 ? 10.041 5.651 -2.661 1.00 91.88 301 ILE A CA 1
ATOM 2312 C C . ILE A 1 301 ? 10.118 6.205 -1.233 1.00 91.88 301 ILE A C 1
ATOM 2314 O O . ILE A 1 301 ? 10.353 5.475 -0.265 1.00 91.88 301 ILE A O 1
ATOM 2318 N N . ARG A 1 302 ? 9.881 7.514 -1.080 1.00 86.19 302 ARG A N 1
ATOM 2319 C CA . ARG A 1 302 ? 9.935 8.207 0.213 1.00 86.19 302 ARG A CA 1
ATOM 2320 C C . ARG A 1 302 ? 8.927 9.352 0.263 1.00 86.19 302 ARG A C 1
ATOM 2322 O O . ARG A 1 302 ? 9.175 10.411 -0.305 1.00 86.19 302 ARG A O 1
ATOM 2329 N N . GLY A 1 303 ? 7.846 9.179 1.027 1.00 81.44 303 GLY A N 1
ATOM 2330 C CA . GLY A 1 303 ? 6.873 10.261 1.209 1.00 81.44 303 GLY A CA 1
ATOM 2331 C C . GLY A 1 303 ? 6.227 10.664 -0.120 1.00 81.44 303 GLY A C 1
ATOM 2332 O O . GLY A 1 303 ? 6.335 11.817 -0.519 1.00 81.44 303 GLY A O 1
ATOM 2333 N N . THR A 1 304 ? 5.672 9.701 -0.854 1.00 90.06 304 THR A N 1
ATOM 2334 C CA . THR A 1 304 ? 5.401 9.835 -2.293 1.00 90.06 304 THR A CA 1
ATOM 2335 C C . THR A 1 304 ? 4.042 9.255 -2.671 1.00 90.06 304 THR A C 1
ATOM 2337 O O . THR A 1 304 ? 3.606 8.264 -2.075 1.00 90.06 304 THR A O 1
ATOM 2340 N N . ASP A 1 305 ? 3.439 9.836 -3.707 1.00 95.12 305 ASP A N 1
ATOM 2341 C CA . ASP A 1 305 ? 2.348 9.266 -4.498 1.00 95.12 305 ASP A CA 1
ATOM 2342 C C . ASP A 1 305 ? 2.831 9.037 -5.940 1.00 95.12 305 ASP A C 1
ATOM 2344 O O . ASP A 1 305 ? 3.096 9.992 -6.678 1.00 95.12 305 ASP A O 1
ATOM 2348 N N . ILE A 1 306 ? 3.002 7.769 -6.320 1.00 97.19 306 ILE A N 1
ATOM 2349 C CA . ILE A 1 306 ? 3.575 7.364 -7.609 1.00 97.19 306 ILE A CA 1
ATOM 2350 C C . ILE A 1 306 ? 2.795 6.200 -8.222 1.00 97.19 306 ILE A C 1
ATOM 2352 O O . ILE A 1 306 ? 2.447 5.239 -7.536 1.00 97.19 306 ILE A O 1
ATOM 2356 N N . GLU A 1 307 ? 2.554 6.269 -9.528 1.00 98.12 307 GLU A N 1
ATOM 2357 C CA . GLU A 1 307 ? 2.077 5.156 -10.349 1.00 98.12 307 GLU A CA 1
ATOM 2358 C C . GLU A 1 307 ? 3.250 4.560 -11.133 1.00 98.12 307 GLU A C 1
ATOM 2360 O O . GLU A 1 307 ? 4.066 5.283 -11.711 1.00 98.12 307 GLU A O 1
ATOM 2365 N N . ILE A 1 308 ? 3.344 3.233 -11.118 1.00 98.44 308 ILE A N 1
ATOM 2366 C CA . ILE A 1 308 ? 4.378 2.451 -11.790 1.00 98.44 308 ILE A CA 1
ATOM 2367 C C . ILE A 1 308 ? 3.660 1.418 -12.651 1.00 98.44 308 ILE A C 1
ATOM 2369 O O . ILE A 1 308 ? 2.834 0.661 -12.143 1.00 98.44 308 ILE A O 1
ATOM 2373 N N . HIS A 1 309 ? 3.969 1.394 -13.941 1.00 98.56 309 HIS A N 1
ATOM 2374 C CA . HIS A 1 309 ? 3.501 0.389 -14.888 1.00 98.56 309 HIS A CA 1
ATOM 2375 C C . HIS A 1 309 ? 4.701 -0.386 -15.417 1.00 98.56 309 HIS A C 1
ATOM 2377 O O . HIS A 1 309 ? 5.653 0.245 -15.863 1.00 98.56 309 HIS A O 1
ATOM 2383 N N . TYR A 1 310 ? 4.663 -1.715 -15.397 1.00 98.69 310 TYR A N 1
ATOM 2384 C CA . TYR A 1 310 ? 5.715 -2.553 -15.967 1.00 98.69 310 TYR A CA 1
ATOM 2385 C C . TYR A 1 310 ? 5.122 -3.520 -16.984 1.00 98.69 310 TYR A C 1
ATOM 2387 O O . TYR A 1 310 ? 4.241 -4.317 -16.656 1.00 98.69 310 TYR A O 1
ATOM 2395 N N . ASP A 1 311 ? 5.637 -3.432 -18.203 1.00 98.44 311 ASP A N 1
ATOM 2396 C CA . ASP A 1 311 ? 5.354 -4.345 -19.296 1.00 98.44 311 ASP A CA 1
ATOM 2397 C C . ASP A 1 311 ? 6.586 -5.243 -19.524 1.00 98.44 311 ASP A C 1
ATOM 2399 O O . ASP A 1 311 ? 7.634 -4.737 -19.947 1.00 98.44 311 ASP A O 1
ATOM 2403 N N . PRO A 1 312 ? 6.503 -6.549 -19.210 1.00 98.00 312 PRO A N 1
ATOM 2404 C CA . PRO A 1 312 ? 7.614 -7.471 -19.413 1.00 98.00 312 PRO A CA 1
ATOM 2405 C C . PRO A 1 312 ? 7.856 -7.827 -20.887 1.00 98.00 312 PRO A C 1
ATOM 2407 O O . PRO A 1 312 ? 8.980 -8.202 -21.216 1.00 98.00 312 PRO A O 1
ATOM 2410 N N . ASP A 1 313 ? 6.862 -7.697 -21.773 1.00 97.94 313 ASP A N 1
ATOM 2411 C CA . ASP A 1 313 ? 7.006 -8.041 -23.195 1.00 97.94 313 ASP A CA 1
ATOM 2412 C C . ASP A 1 313 ? 7.814 -6.964 -23.935 1.00 97.94 313 ASP A C 1
ATOM 2414 O O . ASP A 1 313 ? 8.660 -7.263 -24.783 1.00 97.94 313 ASP A O 1
ATOM 2418 N N . GLU A 1 314 ? 7.611 -5.696 -23.565 1.00 97.81 314 GLU A N 1
ATOM 2419 C CA . GLU A 1 314 ? 8.419 -4.569 -24.051 1.00 97.81 314 GLU A CA 1
ATOM 2420 C C . GLU A 1 314 ? 9.714 -4.355 -23.242 1.00 97.81 314 GLU A C 1
ATOM 2422 O O . GLU A 1 314 ? 10.577 -3.573 -23.656 1.00 97.81 314 GLU A O 1
ATOM 2427 N N . ASP A 1 315 ? 9.850 -5.033 -22.098 1.00 97.94 315 ASP A N 1
ATOM 2428 C CA . ASP A 1 315 ? 10.812 -4.732 -21.031 1.00 97.9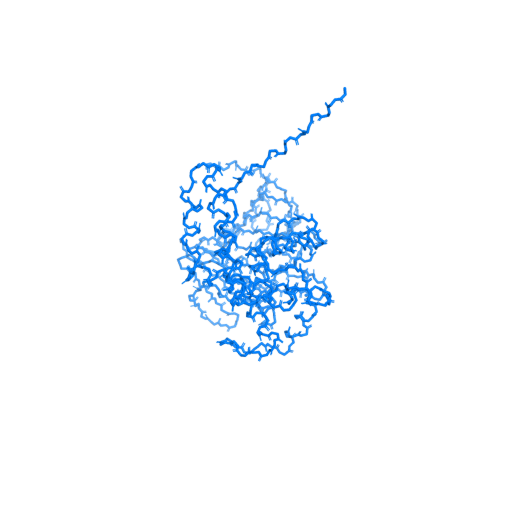4 315 ASP A CA 1
ATOM 2429 C C . ASP A 1 315 ? 10.871 -3.226 -20.736 1.00 97.94 315 ASP A C 1
ATOM 2431 O O . ASP A 1 315 ? 11.896 -2.549 -20.891 1.00 97.94 315 ASP A O 1
ATOM 2435 N N . ARG A 1 316 ? 9.706 -2.682 -20.374 1.00 98.56 316 ARG A N 1
ATOM 2436 C CA . ARG A 1 316 ? 9.491 -1.248 -20.210 1.00 98.56 316 ARG A CA 1
ATOM 2437 C C . ARG A 1 316 ? 8.752 -0.942 -18.922 1.00 98.56 316 ARG A C 1
ATOM 2439 O O . ARG A 1 316 ? 7.625 -1.384 -18.705 1.00 98.56 316 ARG A O 1
ATOM 2446 N N . THR A 1 317 ? 9.350 -0.080 -18.109 1.00 98.75 317 THR A N 1
ATOM 2447 C CA . THR A 1 317 ? 8.693 0.522 -16.951 1.00 98.75 317 THR A CA 1
ATOM 2448 C C . THR A 1 317 ? 8.340 1.968 -17.233 1.00 98.75 317 THR A C 1
ATOM 2450 O O . THR A 1 317 ? 9.157 2.740 -17.726 1.00 98.75 317 THR A O 1
ATOM 2453 N N . TYR A 1 318 ? 7.127 2.366 -16.889 1.00 98.44 318 TYR A N 1
ATOM 2454 C CA . TYR A 1 318 ? 6.666 3.738 -16.974 1.00 98.44 318 TYR A CA 1
ATOM 2455 C C . TYR A 1 318 ? 6.281 4.251 -15.587 1.00 98.44 318 TYR A C 1
ATOM 2457 O O . TYR A 1 318 ? 5.510 3.622 -14.864 1.00 98.44 318 TYR A O 1
ATOM 2465 N N . TYR A 1 319 ? 6.842 5.400 -15.222 1.00 98.44 319 TYR A N 1
ATOM 2466 C CA . TYR A 1 319 ? 6.665 6.045 -13.928 1.00 98.44 319 TYR A CA 1
ATOM 2467 C C . TYR A 1 319 ? 5.889 7.350 -14.100 1.00 98.44 319 TYR A C 1
ATOM 2469 O O . TYR A 1 319 ? 6.242 8.174 -14.945 1.00 98.44 319 TYR A O 1
ATOM 2477 N N . LYS A 1 320 ? 4.885 7.581 -13.252 1.00 98.06 320 LYS A N 1
ATOM 2478 C CA . LYS A 1 320 ? 4.182 8.864 -13.095 1.00 98.06 320 LYS A CA 1
ATOM 2479 C C . LYS A 1 320 ? 4.230 9.283 -11.636 1.00 98.06 320 LYS A C 1
ATOM 2481 O O . LYS A 1 320 ? 3.643 8.624 -10.780 1.00 98.06 320 LYS A O 1
ATOM 2486 N N . LEU A 1 321 ? 4.909 10.387 -11.357 1.00 97.19 321 LEU A N 1
ATOM 2487 C CA . LEU A 1 321 ? 5.083 10.898 -10.007 1.00 97.19 321 LEU A CA 1
ATOM 2488 C C . LEU A 1 321 ? 4.149 12.082 -9.734 1.00 97.19 321 LEU A C 1
ATOM 2490 O O . LEU A 1 321 ? 4.356 13.174 -10.259 1.00 97.19 321 LEU A O 1
ATOM 2494 N N . TYR A 1 322 ? 3.149 11.883 -8.878 1.00 96.06 322 TYR A N 1
ATOM 2495 C CA . TYR A 1 322 ? 2.165 12.914 -8.539 1.00 96.06 322 TYR A CA 1
ATOM 2496 C C . TYR A 1 322 ? 2.652 13.826 -7.413 1.00 96.06 322 TYR A C 1
ATOM 2498 O O . TYR A 1 322 ? 2.572 15.046 -7.531 1.00 96.06 322 TYR A O 1
ATOM 2506 N N . GLU A 1 323 ? 3.198 13.244 -6.345 1.00 94.00 323 GLU A N 1
ATOM 2507 C CA . GLU A 1 323 ? 3.666 13.976 -5.165 1.00 94.00 323 GLU A CA 1
ATOM 2508 C C . GLU A 1 323 ? 5.006 13.422 -4.678 1.00 94.00 323 GLU A C 1
ATOM 2510 O O . GLU A 1 323 ? 5.225 12.211 -4.679 1.00 94.00 323 GLU A O 1
ATOM 2515 N N . GLY A 1 324 ? 5.884 14.311 -4.208 1.00 92.00 324 GLY A N 1
ATOM 2516 C CA . GLY A 1 324 ? 7.162 13.956 -3.603 1.00 92.00 324 GLY A CA 1
ATOM 2517 C C . GLY A 1 324 ? 8.316 13.876 -4.602 1.00 92.00 324 GLY A C 1
ATOM 2518 O O . GLY A 1 324 ? 8.359 14.582 -5.613 1.00 92.00 324 GLY A O 1
ATOM 2519 N N . VAL A 1 325 ? 9.302 13.051 -4.260 1.00 92.50 325 VAL A N 1
ATOM 2520 C CA . VAL A 1 325 ? 10.535 12.838 -5.024 1.00 92.50 325 VAL A CA 1
ATOM 2521 C C . VAL A 1 325 ? 10.901 11.362 -4.917 1.00 92.50 325 VAL A C 1
ATOM 2523 O O . VAL A 1 325 ? 10.814 10.795 -3.827 1.00 92.50 325 VAL A O 1
ATOM 2526 N N . VAL A 1 326 ? 11.326 10.755 -6.025 1.00 95.00 326 VAL A N 1
ATOM 2527 C CA . VAL A 1 326 ? 11.865 9.387 -6.029 1.00 95.00 326 VAL A CA 1
ATOM 2528 C C . VAL A 1 326 ? 13.233 9.343 -6.685 1.00 95.00 326 VAL A C 1
ATOM 2530 O O . VAL A 1 326 ? 13.534 10.143 -7.572 1.00 95.00 326 VAL A O 1
ATOM 2533 N N . GLU A 1 327 ? 14.041 8.386 -6.250 1.00 95.81 327 GLU A N 1
ATOM 2534 C CA . GLU A 1 327 ? 15.296 8.023 -6.899 1.00 95.81 327 GLU A CA 1
ATOM 2535 C C . GLU A 1 327 ? 15.071 6.734 -7.690 1.00 95.81 327 GLU A C 1
ATOM 2537 O O . GLU A 1 327 ? 14.560 5.750 -7.151 1.00 95.81 327 GLU A O 1
ATOM 2542 N N . ILE A 1 328 ? 15.416 6.751 -8.973 1.00 97.50 328 ILE A N 1
ATOM 2543 C CA . ILE A 1 328 ? 15.287 5.609 -9.873 1.00 97.50 328 ILE A CA 1
ATOM 2544 C C . ILE A 1 328 ? 16.690 5.212 -10.305 1.00 97.50 328 ILE A C 1
ATOM 2546 O O . ILE A 1 328 ? 17.402 5.997 -10.926 1.00 97.50 328 ILE A O 1
ATOM 2550 N N . SER A 1 329 ? 17.065 3.980 -9.988 1.00 98.12 329 SER A N 1
ATOM 2551 C CA . SER A 1 329 ? 18.310 3.357 -10.418 1.00 98.12 329 SER A CA 1
ATOM 2552 C C . SER A 1 329 ? 18.026 2.342 -11.515 1.00 98.12 329 SER A C 1
ATOM 2554 O O . SER A 1 329 ? 17.168 1.470 -11.382 1.00 98.12 329 SER A O 1
ATOM 2556 N N . THR A 1 330 ? 18.775 2.447 -12.598 1.00 98.00 330 THR A N 1
ATOM 2557 C CA . THR A 1 330 ? 18.815 1.504 -13.716 1.00 98.00 330 THR A CA 1
ATOM 2558 C C . THR A 1 330 ? 20.187 0.816 -13.729 1.00 98.00 330 THR A C 1
ATOM 2560 O O . THR A 1 330 ? 21.077 1.223 -12.976 1.00 98.00 330 THR A O 1
ATOM 2563 N N . PRO A 1 331 ? 20.422 -0.189 -14.589 1.00 96.81 331 PRO A N 1
ATOM 2564 C CA . PRO A 1 331 ? 21.764 -0.738 -14.786 1.00 96.81 331 PRO A CA 1
ATOM 2565 C C . PRO A 1 331 ? 22.810 0.281 -15.274 1.00 96.81 331 PRO A C 1
ATOM 2567 O O . PRO A 1 331 ? 24.004 0.027 -15.139 1.00 96.81 331 PRO A O 1
ATOM 2570 N N . HIS A 1 332 ? 22.384 1.410 -15.852 1.00 96.69 332 HIS A N 1
ATOM 2571 C CA . HIS A 1 332 ? 23.272 2.371 -16.515 1.00 96.69 332 HIS A CA 1
ATOM 2572 C C . HIS A 1 332 ? 23.430 3.691 -15.755 1.00 96.69 332 HIS A C 1
ATOM 2574 O O . HIS A 1 332 ? 24.481 4.323 -15.827 1.00 96.69 332 HIS A O 1
ATOM 2580 N N . GLU A 1 333 ? 22.401 4.115 -15.028 1.00 97.38 333 GLU A N 1
ATOM 2581 C CA . GLU A 1 333 ? 22.384 5.390 -14.315 1.00 97.38 333 GLU A CA 1
ATOM 2582 C C . GLU A 1 333 ? 21.387 5.400 -13.151 1.00 97.38 333 GLU A C 1
ATOM 2584 O O . GLU A 1 333 ? 20.412 4.643 -13.140 1.00 97.38 333 GLU A O 1
ATOM 2589 N N . SER A 1 334 ? 21.599 6.322 -12.212 1.00 97.44 334 SER A N 1
ATOM 2590 C CA . SER A 1 334 ? 20.609 6.718 -11.208 1.00 97.44 334 SER A CA 1
ATOM 2591 C C . SER A 1 334 ? 20.182 8.157 -11.458 1.00 97.44 334 SER A C 1
ATOM 2593 O O . SER A 1 334 ? 21.021 9.022 -11.710 1.00 97.44 334 SER A O 1
ATOM 2595 N N . PHE A 1 335 ? 18.887 8.431 -11.359 1.00 97.25 335 PHE A N 1
ATOM 2596 C CA . PHE A 1 335 ? 18.344 9.769 -11.551 1.00 97.25 335 PHE A CA 1
ATOM 2597 C C . PHE A 1 335 ? 17.147 10.029 -10.635 1.00 97.25 335 PHE A C 1
ATOM 2599 O O . PHE A 1 335 ? 16.500 9.114 -10.124 1.00 97.25 335 PHE A O 1
ATOM 2606 N N . THR A 1 336 ? 16.841 11.308 -10.439 1.00 96.56 336 THR A N 1
ATOM 2607 C CA . THR A 1 336 ? 15.750 11.750 -9.568 1.00 96.56 336 THR A CA 1
ATOM 2608 C C . THR A 1 336 ? 14.553 12.185 -10.400 1.00 96.56 336 THR A C 1
ATOM 2610 O O . THR A 1 336 ? 14.678 13.069 -11.248 1.00 96.56 336 THR A O 1
ATOM 2613 N N . LEU A 1 337 ? 13.378 11.630 -10.110 1.00 97.19 337 LEU A N 1
ATOM 2614 C CA . LEU A 1 337 ? 12.106 12.086 -10.668 1.00 97.19 337 LEU A CA 1
ATOM 2615 C C . LEU A 1 337 ? 11.403 12.987 -9.643 1.00 97.19 337 LEU A C 1
ATOM 2617 O O . LEU A 1 337 ? 11.385 12.691 -8.445 1.00 97.19 337 LEU A O 1
ATOM 2621 N N . ARG A 1 338 ? 10.836 14.106 -10.105 1.00 96.00 338 ARG A N 1
ATOM 2622 C CA . ARG A 1 338 ? 10.127 15.090 -9.266 1.00 96.00 338 ARG A CA 1
ATOM 2623 C C . ARG A 1 338 ? 8.629 15.097 -9.559 1.00 96.00 338 ARG A C 1
ATOM 2625 O O . ARG A 1 338 ? 8.212 14.723 -10.654 1.00 96.00 338 ARG A O 1
ATOM 2632 N N . ALA A 1 339 ? 7.842 15.515 -8.570 1.00 96.00 339 ALA A N 1
ATOM 2633 C CA . ALA A 1 339 ? 6.393 15.662 -8.684 1.00 96.00 339 ALA A CA 1
ATOM 2634 C C . ALA A 1 339 ? 5.966 16.386 -9.971 1.00 96.00 339 ALA A C 1
ATOM 2636 O O . ALA A 1 339 ? 6.617 17.333 -10.415 1.00 96.00 339 ALA A O 1
ATOM 2637 N N . GLY A 1 340 ? 4.873 15.914 -10.567 1.00 96.69 340 GLY A N 1
ATOM 2638 C CA . GLY A 1 340 ? 4.345 16.416 -11.833 1.00 96.69 340 GLY A CA 1
ATOM 2639 C C . GLY A 1 340 ? 5.093 15.918 -13.071 1.00 96.69 340 GLY A C 1
ATOM 2640 O O . GLY A 1 340 ? 4.818 16.410 -14.160 1.00 96.69 340 GLY A O 1
ATOM 2641 N N . SER A 1 341 ? 6.017 14.960 -12.936 1.00 97.75 341 SER A N 1
ATOM 2642 C CA . SER A 1 341 ? 6.809 14.422 -14.051 1.00 97.75 341 SER A CA 1
ATOM 2643 C C . SER A 1 341 ? 6.595 12.921 -14.256 1.00 97.75 341 SER A C 1
ATOM 2645 O O . SER A 1 341 ? 6.230 12.179 -13.341 1.00 97.75 341 SER A O 1
ATOM 2647 N N . SER A 1 342 ? 6.854 12.467 -15.475 1.00 98.06 342 SER A N 1
ATOM 2648 C CA . SER A 1 342 ? 6.821 11.073 -15.892 1.00 98.06 342 SER A CA 1
ATOM 2649 C C . SER A 1 342 ? 8.067 10.716 -16.692 1.00 98.06 342 SER A C 1
ATOM 2651 O O . SER A 1 342 ? 8.722 11.580 -17.274 1.00 98.06 342 SER A O 1
ATOM 2653 N N . VAL A 1 343 ? 8.408 9.435 -16.701 1.00 98.44 343 VAL A N 1
ATOM 2654 C CA . VAL A 1 343 ? 9.550 8.907 -17.452 1.00 98.44 343 VAL A CA 1
ATOM 2655 C C . VAL A 1 343 ? 9.286 7.447 -17.793 1.00 98.44 343 VAL A C 1
ATOM 2657 O O . VAL A 1 343 ? 8.652 6.725 -17.020 1.00 98.44 343 VAL A O 1
ATOM 2660 N N . SER A 1 344 ? 9.777 7.003 -18.945 1.00 98.38 344 SER A N 1
ATOM 2661 C CA . SER A 1 344 ? 9.863 5.580 -19.273 1.00 98.38 344 SER A CA 1
ATOM 2662 C C . SER A 1 344 ? 11.301 5.095 -19.174 1.00 98.38 344 SER A C 1
ATOM 2664 O O . SER A 1 344 ? 12.230 5.831 -19.495 1.00 98.38 344 SER A O 1
ATOM 2666 N N . VAL A 1 345 ? 11.481 3.857 -18.738 1.00 98.56 345 VAL A N 1
ATOM 2667 C CA . VAL A 1 345 ? 12.746 3.130 -18.774 1.00 98.56 345 VAL A CA 1
ATOM 2668 C C . VAL A 1 345 ? 12.498 1.874 -19.591 1.00 98.56 345 VAL A C 1
ATOM 2670 O O . VAL A 1 345 ? 11.696 1.040 -19.186 1.00 98.56 345 VAL A O 1
ATOM 2673 N N . THR A 1 346 ? 13.167 1.745 -20.729 1.00 98.44 346 THR A N 1
ATOM 2674 C CA . THR A 1 346 ? 13.040 0.591 -21.625 1.00 98.44 346 THR A CA 1
ATOM 2675 C C . THR A 1 346 ? 14.392 -0.088 -21.713 1.00 98.44 346 THR A C 1
ATOM 2677 O O . THR A 1 346 ? 15.376 0.562 -22.068 1.00 98.44 346 THR A O 1
ATOM 2680 N N . ARG A 1 347 ? 14.465 -1.380 -21.372 1.00 97.25 347 ARG A N 1
ATOM 2681 C CA . ARG A 1 347 ? 15.720 -2.154 -21.354 1.00 97.25 347 ARG A CA 1
ATOM 2682 C C . ARG A 1 347 ? 16.830 -1.461 -20.560 1.00 97.25 347 ARG A C 1
ATOM 2684 O O . ARG A 1 347 ? 17.965 -1.345 -21.010 1.00 97.25 347 ARG A O 1
ATOM 2691 N N . GLY A 1 348 ? 16.461 -0.910 -19.403 1.00 95.88 348 GLY A N 1
ATOM 2692 C CA . GLY A 1 348 ? 17.363 -0.162 -18.522 1.00 95.88 348 GLY A CA 1
ATOM 2693 C C . GLY A 1 348 ? 17.733 1.253 -18.989 1.00 95.88 348 GLY A C 1
ATOM 2694 O O . GLY A 1 348 ? 18.364 1.979 -18.229 1.00 95.88 348 GLY A O 1
ATOM 2695 N N . MET A 1 349 ? 17.328 1.684 -20.186 1.00 97.69 349 MET A N 1
ATOM 2696 C CA . MET A 1 349 ? 17.620 3.020 -20.715 1.00 97.69 349 MET A CA 1
ATOM 2697 C C . MET A 1 349 ? 16.447 3.963 -20.459 1.00 97.69 349 MET A C 1
ATOM 2699 O O . MET A 1 349 ? 15.315 3.668 -20.851 1.00 97.69 349 MET A O 1
ATOM 2703 N N . ARG A 1 350 ? 16.691 5.111 -19.817 1.00 97.62 350 ARG A N 1
ATOM 2704 C CA . ARG A 1 350 ? 15.629 6.100 -19.588 1.00 97.62 350 ARG A CA 1
ATOM 2705 C C . ARG A 1 350 ? 15.332 6.917 -20.845 1.00 97.62 350 ARG A C 1
ATOM 2707 O O . ARG A 1 350 ? 16.228 7.263 -21.611 1.00 97.62 350 ARG A O 1
ATOM 2714 N N . SER A 1 351 ? 14.072 7.297 -21.004 1.00 97.88 351 SER A N 1
ATOM 2715 C CA . SER A 1 351 ? 13.648 8.345 -21.925 1.00 97.88 351 SER A CA 1
ATOM 2716 C C . SER A 1 351 ? 13.918 9.737 -21.347 1.00 97.88 351 SER A C 1
ATOM 2718 O O . SER A 1 351 ? 14.327 9.910 -20.194 1.00 97.88 351 SER A O 1
ATOM 2720 N N . GLU A 1 352 ? 13.606 10.761 -22.134 1.00 97.31 352 GLU A N 1
ATOM 2721 C CA . GLU A 1 352 ? 13.437 12.109 -21.605 1.00 97.31 352 GLU A CA 1
ATOM 2722 C C . GLU A 1 352 ? 12.330 12.139 -20.529 1.00 97.31 352 GLU A C 1
ATOM 2724 O O . GLU A 1 352 ? 11.364 11.367 -20.580 1.00 97.31 352 GLU A O 1
ATOM 2729 N N . ILE A 1 353 ? 12.517 13.000 -19.523 1.00 97.94 353 ILE A N 1
ATOM 2730 C CA . ILE A 1 353 ? 11.548 13.234 -18.450 1.00 97.94 353 ILE A CA 1
ATOM 2731 C C . ILE A 1 353 ? 10.524 14.245 -18.962 1.00 97.94 353 ILE A C 1
ATOM 2733 O O . ILE A 1 353 ? 10.884 15.363 -19.317 1.00 97.94 353 ILE A O 1
ATOM 2737 N N . MET A 1 354 ? 9.253 13.859 -18.955 1.00 97.38 354 MET A N 1
ATOM 2738 C CA . MET A 1 354 ? 8.148 14.656 -19.489 1.00 97.38 354 MET A CA 1
ATOM 2739 C C . MET A 1 354 ? 7.218 15.119 -18.366 1.00 97.38 354 MET A C 1
ATOM 2741 O O . MET A 1 354 ? 7.025 14.375 -17.403 1.00 97.38 354 MET A O 1
ATOM 2745 N N . PRO A 1 355 ? 6.570 16.290 -18.469 1.00 96.94 355 PRO A N 1
ATOM 2746 C CA . PRO A 1 355 ? 5.495 16.649 -17.549 1.00 96.94 355 PRO A CA 1
ATOM 2747 C C . PRO A 1 355 ? 4.337 15.640 -17.644 1.00 96.94 355 PRO A C 1
ATOM 2749 O O . PRO A 1 355 ? 4.023 15.131 -18.722 1.00 96.94 355 PRO A O 1
ATOM 2752 N N . ILE A 1 356 ? 3.687 15.344 -16.517 1.00 93.69 356 ILE A N 1
ATOM 2753 C CA . ILE A 1 356 ? 2.447 14.561 -16.506 1.00 93.69 356 ILE A CA 1
ATOM 2754 C C . ILE A 1 356 ? 1.368 15.410 -17.172 1.00 93.69 356 ILE A C 1
ATOM 2756 O O . ILE A 1 356 ? 1.087 16.524 -16.727 1.00 93.69 356 ILE A O 1
ATOM 2760 N N . ALA A 1 357 ? 0.756 14.881 -18.231 1.00 83.38 357 ALA A N 1
ATOM 2761 C CA . ALA A 1 357 ? -0.404 15.519 -18.835 1.00 83.38 357 ALA A CA 1
ATOM 2762 C C . ALA A 1 357 ? -1.512 15.687 -17.775 1.00 83.38 357 ALA A C 1
ATOM 2764 O O . ALA A 1 357 ? -1.731 14.763 -16.983 1.00 83.38 357 ALA A O 1
ATOM 2765 N N . PRO A 1 358 ? -2.208 16.837 -17.730 1.00 71.50 358 PRO A N 1
ATOM 2766 C CA . PRO A 1 358 ? -3.324 17.016 -16.812 1.00 71.50 358 PRO A CA 1
ATOM 2767 C C . PRO A 1 358 ? -4.348 15.887 -17.011 1.00 71.50 358 PRO A C 1
ATOM 2769 O O . PRO A 1 358 ? -4.526 15.428 -18.143 1.00 71.50 358 PRO A O 1
ATOM 2772 N N . PRO A 1 359 ? -4.988 15.404 -15.930 1.00 61.53 359 PRO A N 1
ATOM 2773 C CA . PRO A 1 359 ? -6.000 14.362 -16.043 1.00 61.53 359 PRO A CA 1
ATOM 2774 C C . PRO A 1 359 ? -7.087 14.823 -17.021 1.00 61.53 359 PRO A C 1
ATOM 2776 O O . PRO A 1 359 ? -7.626 15.919 -16.862 1.00 61.53 359 PRO A O 1
ATOM 2779 N N . THR A 1 360 ? -7.344 14.011 -18.046 1.00 42.00 360 THR A N 1
ATOM 2780 C CA . THR A 1 360 ? -8.401 14.228 -19.046 1.00 42.00 360 THR A CA 1
ATOM 2781 C C . THR A 1 360 ? -9.776 13.903 -18.506 1.00 42.00 360 THR A C 1
ATOM 2783 O O . THR A 1 360 ? -9.860 12.914 -17.737 1.00 42.00 360 THR A O 1
#

Sequence (360 aa):
MINKGHAMDMSWDQSGIQPMRKYIPALRYVLVATCLLLGVPVAYAAPPANATEYVTQVLRNVEDLERASRWVSLMAEMESIDQSIQAGACKHSVDAISAARNPADKRIAFEGFERCFDAALQRKPASEALREMGATSYRGLDAAYRKVLKEEFNGKRIDFAAKGADLAREINHYLGHQGGYAAILVSVLKDVQVKKGGSGEWLRARQGDLLNATDLVRTGDSSRARIEFMDRFQSINSGPSVITVGPDATINLAEFKIDLRNQQRHKGLVDMLKGAIRVFSKGWGGRAAFSVRTGTSLCGIRGTDIEIHYDPDEDRTYYKLYEGVVEISTPHESFTLRAGSSVSVTRGMRSEIMPIAPPT

Foldseek 3Di:
DDDDDDDDDDDDDPPDPPQLVLQVVLLVLVVVVVCLQVVNDDPDDNADPCLNVVVCVVCVVVVVVVVVVVVSLVSVLVNVLVCPCCVDDPVVLVVQCVPDDDPVSNVVSVVSNQVSSLVSCVVVPDDPVLVVQQPNTPVSNVSSVQVCCCVPVVRDDDNSSVVSVVVSVLSCLVSLVVVQFFKFFQDKFDFKWKAAAVHPDTHGDDHGDTHHQFMKIFAAQQIKIKIWTSLDDVVQPWGTKIKIAGHGWMKGQHDFDDDPVVSGQQATEMETAFAKMWIATGDDDPFQSHWYDYLFKIKRDDRFTKMWGADVVQRKIKIATAADKIWIDGPVDIDIDHHQWMWMGTNNRIDDIGGDDPDD

Secondary structure (DSSP, 8-state):
----PPP------S-SSSSGGGTHHHHHHHHHHHHHHTT---SS-PPPTTHHHHHHHHT-SHHHHHHHHHHHHHHHHHHHHHHHHHTTTTHHHHHHHHH--SHHHHHHHHHHHHHHHHHHHHHSPPPHHHHHTT-SSHHHHHHHHHHHHHHHHTTPPP-HHHHHHHHHHHHHHHHHHHTTEEEEEEEEESSEEEE-TT---EEE--TT-EEETT-EEEE-TT-EEEEEES--BGGGTBPPPEEEE-TT-EEEEEEEEEETTTTEEEEEEEEEEEEEEEEEE----SS--EEEE-SS-EEEEEEEEEEEEEETTTTEEEEEEEEEEEEEE-SS-EEEEETTEEEEEETTEE---EEPPPP-